Protein AF-A0A9Q3F2G6-F1 (afdb_monomer_lite)

pLDDT: mean 75.45, std 22.87, range [29.05, 96.31]

Organism: NCBI:txid1389203

Structure (mmCIF, N/CA/C/O backbone):
data_AF-A0A9Q3F2G6-F1
#
_entry.id   AF-A0A9Q3F2G6-F1
#
loop_
_atom_site.group_PDB
_atom_site.id
_atom_site.type_symbol
_atom_site.label_atom_id
_atom_site.label_alt_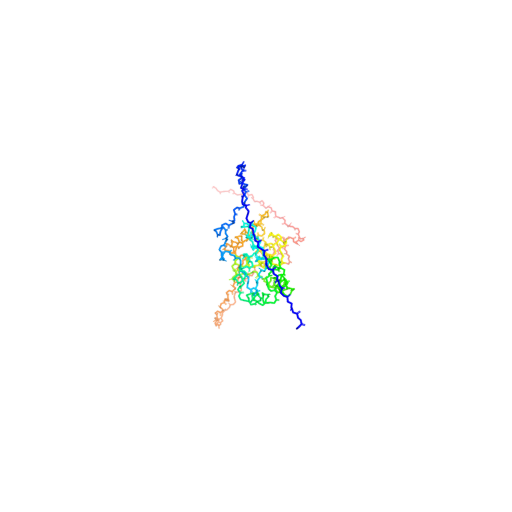id
_atom_site.label_comp_id
_atom_site.label_asym_id
_atom_site.label_entity_id
_atom_site.label_seq_id
_atom_site.pdbx_PDB_ins_code
_atom_site.Cartn_x
_atom_site.Cartn_y
_atom_site.Cartn_z
_atom_site.occupancy
_atom_site.B_iso_or_equiv
_atom_site.auth_seq_id
_atom_site.auth_comp_id
_atom_site.auth_asym_id
_atom_site.auth_atom_id
_atom_site.pdbx_PDB_model_num
ATOM 1 N N . ASN A 1 1 ? 34.198 4.045 -65.042 1.00 38.62 1 ASN A N 1
ATOM 2 C CA . ASN A 1 1 ? 35.508 4.234 -65.705 1.00 38.62 1 ASN A CA 1
ATOM 3 C C . ASN A 1 1 ? 36.300 5.208 -64.850 1.00 38.62 1 ASN A C 1
ATOM 5 O O . ASN A 1 1 ? 35.978 6.379 -64.891 1.00 38.62 1 ASN A O 1
ATOM 9 N N . TYR A 1 2 ? 37.213 4.833 -63.963 1.00 37.62 2 TYR A N 1
ATOM 10 C CA . TYR A 1 2 ? 38.168 3.727 -63.958 1.00 37.62 2 TYR A CA 1
ATOM 11 C C . TYR A 1 2 ? 38.564 3.460 -62.490 1.00 37.62 2 TYR A C 1
ATOM 13 O O . TYR A 1 2 ? 38.975 4.389 -61.801 1.00 37.62 2 TYR A O 1
ATOM 21 N N . GLU A 1 3 ? 38.455 2.215 -62.029 1.00 42.22 3 GLU A N 1
ATOM 22 C CA . GLU A 1 3 ? 39.445 1.644 -61.100 1.00 42.22 3 GLU A CA 1
ATOM 23 C C . GLU A 1 3 ? 40.641 1.171 -61.943 1.00 42.22 3 GLU A C 1
ATOM 25 O O . GLU A 1 3 ? 40.454 0.873 -63.130 1.00 42.22 3 GLU A O 1
ATOM 30 N N . PRO A 1 4 ? 41.857 1.074 -61.373 1.00 53.44 4 PRO A N 1
ATOM 31 C CA . PRO A 1 4 ? 42.384 -0.286 -61.208 1.00 53.44 4 PRO A CA 1
ATOM 32 C C . PRO A 1 4 ? 43.320 -0.524 -60.001 1.00 53.44 4 PRO A C 1
ATOM 34 O O . PRO A 1 4 ? 44.251 0.227 -59.736 1.00 53.44 4 PRO A O 1
ATOM 37 N N . HIS A 1 5 ? 43.072 -1.665 -59.352 1.00 37.00 5 HIS A N 1
ATOM 38 C CA . HIS A 1 5 ? 43.975 -2.780 -59.019 1.00 37.00 5 HIS A CA 1
ATOM 39 C C . HIS A 1 5 ? 45.376 -2.603 -58.373 1.00 37.00 5 HIS A C 1
ATOM 41 O O . HIS A 1 5 ? 46.318 -2.030 -58.909 1.00 37.00 5 HIS A O 1
ATOM 47 N N . ILE A 1 6 ? 45.472 -3.335 -57.254 1.00 42.06 6 ILE A N 1
ATOM 48 C CA . ILE A 1 6 ? 46.573 -3.808 -56.389 1.00 42.06 6 ILE A CA 1
ATOM 49 C C . ILE A 1 6 ? 47.719 -4.532 -57.139 1.00 42.06 6 ILE A C 1
ATOM 51 O O . ILE A 1 6 ? 47.463 -5.188 -58.149 1.00 42.06 6 ILE A O 1
ATOM 55 N N . PRO A 1 7 ? 48.934 -4.601 -56.545 1.00 43.81 7 PRO A N 1
ATOM 56 C CA . PRO A 1 7 ? 49.568 -5.920 -56.350 1.00 43.81 7 PRO A CA 1
ATOM 57 C C . PRO A 1 7 ? 49.992 -6.228 -54.895 1.00 43.81 7 PRO A C 1
ATOM 59 O O . PRO A 1 7 ? 50.555 -5.398 -54.186 1.00 43.81 7 PRO A O 1
ATOM 62 N N . ARG A 1 8 ? 49.721 -7.476 -54.482 1.00 42.28 8 ARG A N 1
ATOM 63 C CA . ARG A 1 8 ? 50.200 -8.165 -53.266 1.00 42.28 8 ARG A CA 1
ATOM 64 C C . ARG A 1 8 ? 51.644 -8.633 -53.455 1.00 42.28 8 ARG A C 1
ATOM 66 O O . ARG A 1 8 ? 51.937 -9.065 -54.556 1.00 42.28 8 ARG A O 1
ATOM 73 N N . HIS A 1 9 ? 52.439 -8.700 -52.381 1.00 36.62 9 HIS A N 1
ATOM 74 C CA . HIS A 1 9 ? 53.545 -9.659 -52.134 1.00 36.62 9 HIS A CA 1
ATOM 75 C C . HIS A 1 9 ? 54.019 -9.438 -50.673 1.00 36.62 9 HIS A C 1
ATOM 77 O O . HIS A 1 9 ? 54.403 -8.328 -50.336 1.00 36.62 9 HIS A O 1
ATOM 83 N N . SER A 1 10 ? 53.716 -10.300 -49.689 1.00 33.38 10 SER A N 1
ATOM 84 C CA . SER A 1 10 ? 54.295 -11.610 -49.286 1.00 33.38 10 SER A CA 1
ATOM 85 C C . SER A 1 10 ? 55.082 -11.516 -47.954 1.00 33.38 10 SER A C 1
ATOM 87 O O . SER A 1 10 ? 55.928 -10.646 -47.792 1.00 33.38 10 SER A O 1
ATOM 89 N N . ALA A 1 11 ? 54.736 -12.404 -47.007 1.00 37.94 11 ALA A N 1
ATOM 90 C CA . ALA A 1 11 ? 55.308 -12.612 -45.657 1.00 37.94 11 ALA A CA 1
ATOM 91 C C . ALA A 1 11 ? 56.722 -13.279 -45.709 1.00 37.94 11 ALA A C 1
ATOM 93 O O . ALA A 1 11 ? 57.109 -13.615 -46.832 1.00 37.94 11 ALA A O 1
ATOM 94 N N . PRO A 1 12 ? 57.499 -13.518 -44.605 1.00 42.53 12 PRO A N 1
ATOM 95 C CA . PRO A 1 12 ? 57.112 -14.386 -43.462 1.00 42.53 12 PRO A CA 1
ATOM 96 C C . PRO A 1 12 ? 57.708 -14.097 -42.042 1.00 42.53 12 PRO A C 1
ATOM 98 O O . PRO A 1 12 ? 58.655 -13.341 -41.866 1.00 42.53 12 PRO A O 1
ATOM 101 N N . LEU A 1 13 ? 57.081 -14.759 -41.052 1.00 36.59 13 LEU A N 1
ATOM 102 C CA . LEU A 1 13 ? 57.524 -15.351 -39.761 1.00 36.59 13 LEU A CA 1
ATOM 103 C C . LEU A 1 13 ? 58.945 -15.088 -39.198 1.00 36.59 13 LEU A C 1
ATOM 105 O O . LEU A 1 13 ? 59.928 -15.387 -39.868 1.00 36.59 13 LEU A O 1
ATOM 109 N N . ASN A 1 14 ? 59.039 -14.787 -37.887 1.00 33.75 14 ASN A N 1
ATOM 110 C CA . ASN A 1 14 ? 59.603 -15.755 -36.925 1.00 33.75 14 ASN A CA 1
ATOM 111 C C . ASN A 1 14 ? 59.261 -15.460 -35.449 1.00 33.75 14 ASN A C 1
ATOM 113 O O . ASN A 1 14 ? 59.304 -14.320 -34.991 1.00 33.75 14 ASN A O 1
ATOM 117 N N . GLU A 1 15 ? 58.927 -16.536 -34.737 1.00 36.62 15 GLU A N 1
ATOM 118 C CA . GLU A 1 15 ? 58.756 -16.648 -33.287 1.00 36.62 15 GLU A CA 1
ATOM 119 C C . GLU A 1 15 ? 60.115 -16.632 -32.567 1.00 36.62 15 GLU A C 1
ATOM 121 O O . GLU A 1 15 ? 61.075 -17.183 -33.092 1.00 36.62 15 GLU A O 1
ATOM 126 N N . GLU A 1 16 ? 60.171 -16.106 -31.336 1.00 32.16 16 GLU A N 1
ATOM 127 C CA . GLU A 1 16 ? 60.775 -16.808 -30.189 1.00 32.16 16 GLU A CA 1
ATOM 128 C C . GLU A 1 16 ? 60.419 -16.118 -28.853 1.00 32.16 16 GLU A C 1
ATOM 130 O O . GLU A 1 16 ? 60.475 -14.897 -28.707 1.00 32.16 16 GLU A O 1
ATOM 135 N N . LYS A 1 17 ? 59.996 -16.932 -27.875 1.00 38.34 17 LYS A N 1
ATOM 136 C CA . LYS A 1 17 ? 59.681 -16.560 -26.481 1.00 38.34 17 LYS A CA 1
ATOM 137 C C . LYS A 1 17 ? 60.960 -16.285 -25.672 1.00 38.34 17 LYS A C 1
ATOM 139 O O . LYS A 1 17 ? 62.012 -16.832 -25.988 1.00 38.34 17 LYS A O 1
ATOM 144 N N . PRO A 1 18 ? 60.820 -15.666 -24.485 1.00 34.12 18 PRO A N 1
ATOM 145 C CA . PRO A 1 18 ? 61.084 -16.482 -23.298 1.00 34.12 18 PRO A CA 1
ATOM 146 C C . PRO A 1 18 ? 60.033 -16.362 -22.181 1.00 34.12 18 PRO A C 1
ATOM 148 O O . PRO A 1 18 ? 59.466 -15.313 -21.894 1.00 34.12 18 PRO A O 1
ATOM 151 N N . SER A 1 19 ? 59.816 -17.516 -21.550 1.00 32.38 19 SER A N 1
ATOM 152 C CA . SER A 1 19 ? 59.151 -17.759 -20.263 1.00 32.38 19 SER A CA 1
ATOM 153 C C . SER A 1 19 ? 60.102 -17.313 -19.127 1.00 32.38 19 SER A C 1
ATOM 155 O O . SER A 1 19 ? 61.311 -17.440 -19.290 1.00 32.38 19 SER A O 1
ATOM 157 N N . ILE A 1 20 ? 59.679 -16.772 -17.976 1.00 39.03 20 ILE A N 1
ATOM 158 C CA . ILE A 1 20 ? 59.252 -17.533 -16.784 1.00 39.03 20 ILE A CA 1
ATOM 159 C C . ILE A 1 20 ? 58.913 -16.544 -15.631 1.00 39.03 20 ILE A C 1
ATOM 161 O O . ILE A 1 20 ? 59.737 -15.712 -15.270 1.00 39.03 20 ILE A O 1
ATOM 165 N N . LYS A 1 21 ? 57.734 -16.760 -15.021 1.00 36.72 21 LYS A N 1
ATOM 166 C CA . LYS A 1 21 ? 57.294 -16.595 -13.606 1.00 36.72 21 LYS A CA 1
ATOM 167 C C . LYS A 1 21 ? 57.403 -15.238 -12.874 1.00 36.72 21 LYS A C 1
ATOM 169 O O . LYS A 1 21 ? 58.467 -14.824 -12.435 1.00 36.72 21 LYS A O 1
ATOM 174 N N . GLY A 1 22 ? 56.227 -14.719 -12.511 1.00 30.98 22 GLY A N 1
ATOM 175 C CA . GLY A 1 22 ? 55.981 -13.859 -11.349 1.00 30.98 22 GLY A CA 1
ATOM 176 C C . GLY A 1 22 ? 54.514 -13.984 -10.916 1.00 30.98 22 GLY A C 1
ATOM 177 O O . GLY A 1 22 ? 53.626 -13.924 -11.758 1.00 30.98 22 GLY A O 1
ATOM 178 N N . SER A 1 23 ? 54.283 -14.262 -9.633 1.00 31.69 23 SER A N 1
ATOM 179 C CA . SER A 1 23 ? 53.022 -14.664 -8.996 1.00 31.69 23 SER A CA 1
ATOM 180 C C . SER A 1 23 ? 51.780 -13.837 -9.347 1.00 31.69 23 SER A C 1
ATOM 182 O O . SER A 1 23 ? 51.739 -12.635 -9.107 1.00 31.69 23 SER A O 1
ATOM 184 N N . LEU A 1 24 ? 50.714 -14.523 -9.769 1.00 35.56 24 LEU A N 1
ATOM 185 C CA . LEU A 1 24 ? 49.342 -14.028 -9.675 1.00 35.56 24 LEU A CA 1
ATOM 186 C C . LEU A 1 24 ? 48.774 -14.447 -8.316 1.00 35.56 24 LEU A C 1
ATOM 188 O O . LEU A 1 24 ? 48.372 -15.591 -8.118 1.00 35.56 24 LEU A O 1
ATOM 192 N N . THR A 1 25 ? 48.746 -13.515 -7.373 1.00 43.72 25 THR A N 1
ATOM 193 C CA . THR A 1 25 ? 47.717 -13.511 -6.332 1.00 43.72 25 THR A CA 1
ATOM 194 C C . THR A 1 25 ? 46.383 -13.171 -7.005 1.00 43.72 25 THR A C 1
ATOM 196 O O . THR A 1 25 ? 46.310 -12.114 -7.636 1.00 43.72 25 THR A O 1
ATOM 199 N N . PRO A 1 26 ? 45.322 -13.988 -6.902 1.00 38.62 26 PRO A N 1
ATOM 200 C CA . PRO A 1 26 ? 43.994 -13.537 -7.283 1.00 38.62 26 PRO A CA 1
ATOM 201 C C . PRO A 1 26 ? 43.533 -12.539 -6.221 1.00 38.62 26 PRO A C 1
ATOM 203 O O . PRO A 1 26 ? 43.360 -12.902 -5.056 1.00 38.62 26 PRO A O 1
ATOM 206 N N . SER A 1 27 ? 43.371 -11.272 -6.602 1.00 38.91 27 SER A N 1
ATOM 207 C CA . SER A 1 27 ? 42.593 -10.334 -5.802 1.00 38.91 27 SER A CA 1
ATOM 208 C C . SER A 1 27 ? 41.177 -10.892 -5.682 1.00 38.91 27 SER A C 1
ATOM 210 O O . SER A 1 27 ? 40.534 -11.154 -6.699 1.00 38.91 27 SER A O 1
ATOM 212 N N . LEU A 1 28 ? 40.711 -11.081 -4.448 1.00 50.88 28 LEU A N 1
ATOM 213 C CA . LEU A 1 28 ? 39.296 -11.242 -4.124 1.00 50.88 28 LEU A CA 1
ATOM 214 C C . LEU A 1 28 ? 38.521 -10.120 -4.834 1.00 50.88 28 LEU A C 1
ATOM 216 O O . LEU A 1 28 ? 38.645 -8.956 -4.463 1.00 50.88 28 LEU A O 1
ATOM 220 N N . GLY A 1 29 ? 37.782 -10.464 -5.880 1.00 43.81 29 GLY A N 1
ATOM 221 C CA . GLY A 1 29 ? 37.031 -9.517 -6.689 1.00 43.81 29 GLY A CA 1
ATOM 222 C C . GLY A 1 29 ? 35.788 -10.207 -7.214 1.00 43.81 29 GLY A C 1
ATOM 223 O O . GLY A 1 29 ? 35.869 -10.955 -8.179 1.00 43.81 29 GLY A O 1
ATOM 224 N N . GLU A 1 30 ? 34.689 -9.967 -6.502 1.00 47.75 30 GLU A N 1
ATOM 225 C CA . GLU A 1 30 ? 33.302 -10.076 -6.962 1.00 47.75 30 GLU A CA 1
ATOM 226 C C . GLU A 1 30 ? 32.870 -11.460 -7.473 1.00 47.75 30 GLU A C 1
ATOM 228 O O . GLU A 1 30 ? 32.970 -11.803 -8.650 1.00 47.75 30 GLU A O 1
ATOM 233 N N . ASN A 1 31 ? 32.287 -12.248 -6.562 1.00 45.78 31 ASN A N 1
ATOM 234 C CA . ASN A 1 31 ? 31.365 -13.302 -6.972 1.00 45.78 31 ASN A CA 1
ATOM 235 C C . ASN A 1 31 ? 30.242 -12.652 -7.802 1.00 45.78 31 ASN A C 1
ATOM 237 O O . ASN A 1 31 ? 29.566 -11.765 -7.273 1.00 45.78 31 ASN A O 1
ATOM 241 N N . PRO A 1 32 ? 29.989 -13.081 -9.052 1.00 54.53 32 PRO A N 1
ATOM 242 C CA . PRO A 1 32 ? 28.745 -12.727 -9.712 1.00 54.53 32 PRO A CA 1
ATOM 243 C C . PRO A 1 32 ? 27.617 -13.283 -8.844 1.00 54.53 32 PRO A C 1
ATOM 245 O O . PRO A 1 32 ? 27.640 -14.470 -8.509 1.00 54.53 32 PRO A O 1
ATOM 248 N N . ILE A 1 33 ? 26.687 -12.411 -8.443 1.00 58.06 33 ILE A N 1
ATOM 249 C CA . ILE A 1 33 ? 25.498 -12.760 -7.658 1.00 58.06 33 ILE A CA 1
ATOM 250 C C . ILE A 1 33 ? 24.934 -14.054 -8.240 1.00 58.06 33 ILE A C 1
ATOM 252 O O . ILE A 1 33 ? 24.534 -14.109 -9.408 1.00 58.06 33 ILE A O 1
ATOM 256 N N . GLY A 1 34 ? 24.996 -15.132 -7.460 1.00 54.84 34 GLY A N 1
ATOM 257 C CA . GLY A 1 34 ? 24.473 -16.405 -7.909 1.00 54.84 34 GLY A CA 1
ATOM 258 C C . GLY A 1 34 ? 22.981 -16.220 -8.135 1.00 54.84 34 GLY A C 1
ATOM 259 O O . GLY A 1 34 ? 22.295 -15.663 -7.287 1.00 54.84 34 GLY A O 1
ATOM 260 N N . ALA A 1 35 ? 22.436 -16.730 -9.239 1.00 56.38 35 ALA A N 1
ATOM 261 C CA . ALA A 1 35 ? 20.993 -16.694 -9.515 1.00 56.38 35 ALA A CA 1
ATOM 262 C C . ALA A 1 35 ? 20.111 -17.297 -8.388 1.00 56.38 35 ALA A C 1
ATOM 264 O O . ALA A 1 35 ? 18.889 -17.233 -8.464 1.00 56.38 35 ALA A O 1
ATOM 265 N N . LYS A 1 36 ? 20.727 -17.907 -7.365 1.00 58.97 36 LYS A N 1
ATOM 266 C CA . LYS A 1 36 ? 20.095 -18.428 -6.150 1.00 58.97 36 LYS A CA 1
ATOM 267 C C . LYS A 1 36 ? 19.777 -17.359 -5.100 1.00 58.97 36 LYS A C 1
ATOM 269 O O . LYS A 1 36 ? 18.949 -17.642 -4.243 1.00 58.97 36 LYS A O 1
ATOM 274 N N . ASP A 1 37 ? 20.392 -16.182 -5.182 1.00 75.38 37 ASP A N 1
ATOM 275 C CA . ASP A 1 37 ? 20.227 -15.114 -4.191 1.00 75.38 37 ASP A CA 1
ATOM 276 C C . ASP A 1 37 ? 19.194 -14.066 -4.631 1.00 75.38 37 ASP A C 1
ATOM 278 O O . ASP A 1 37 ? 18.759 -13.260 -3.821 1.00 75.38 37 ASP A O 1
ATOM 282 N N . ILE A 1 38 ? 18.755 -14.079 -5.895 1.00 81.38 38 ILE A N 1
ATOM 283 C CA . ILE A 1 38 ? 17.739 -13.141 -6.389 1.00 81.38 38 ILE A CA 1
ATOM 284 C C . ILE A 1 38 ? 16.337 -13.658 -6.014 1.00 81.38 38 ILE A C 1
ATOM 286 O O . ILE A 1 38 ? 16.011 -14.801 -6.357 1.00 81.38 38 ILE A O 1
ATOM 290 N N . PRO A 1 39 ? 15.480 -12.828 -5.387 1.00 84.88 39 PRO A N 1
ATOM 291 C CA . PRO A 1 39 ? 14.100 -13.178 -5.061 1.00 84.88 39 PRO A CA 1
ATOM 292 C C . PRO A 1 39 ? 13.318 -13.673 -6.273 1.00 84.88 39 PRO A C 1
ATOM 294 O O . PRO A 1 39 ? 13.416 -13.114 -7.376 1.00 84.88 39 PRO A O 1
ATOM 297 N N . LYS A 1 40 ? 12.490 -14.697 -6.063 1.00 87.81 40 LYS A N 1
ATOM 298 C CA . LYS A 1 40 ? 11.615 -15.217 -7.121 1.00 87.81 40 LYS A CA 1
ATOM 299 C C . LYS A 1 40 ? 10.559 -14.187 -7.472 1.00 87.81 40 LYS A C 1
ATOM 301 O O . LYS A 1 40 ? 10.122 -13.440 -6.610 1.00 87.81 40 LYS A O 1
ATOM 306 N N . LEU A 1 41 ? 10.092 -14.188 -8.718 1.00 85.44 41 LEU A N 1
ATOM 307 C CA . LEU A 1 41 ? 9.148 -13.193 -9.231 1.00 85.44 41 LEU A CA 1
ATOM 308 C C . LEU A 1 41 ? 7.870 -13.045 -8.380 1.00 85.44 41 LEU A C 1
ATOM 310 O O . LEU A 1 41 ? 7.320 -11.951 -8.306 1.00 85.44 41 LEU A O 1
ATOM 314 N N . GLU A 1 42 ? 7.406 -14.110 -7.723 1.00 87.06 42 GLU A N 1
ATOM 315 C CA . GLU A 1 42 ? 6.234 -14.085 -6.837 1.00 87.06 42 GLU A CA 1
ATOM 316 C C . GLU A 1 42 ? 6.446 -13.261 -5.557 1.00 87.06 42 GLU A C 1
ATOM 318 O O . GLU A 1 42 ? 5.476 -12.813 -4.949 1.00 87.06 42 GLU A O 1
ATOM 323 N N . GLU A 1 43 ? 7.699 -13.057 -5.152 1.00 86.44 43 GLU A N 1
ATOM 324 C CA . GLU A 1 43 ? 8.096 -12.280 -3.971 1.00 86.44 43 GLU A CA 1
ATOM 325 C C . GLU A 1 43 ? 8.207 -10.779 -4.287 1.00 86.44 43 GLU A C 1
ATOM 327 O O . GLU A 1 43 ? 8.299 -9.949 -3.382 1.00 86.44 43 GLU A O 1
ATOM 332 N N . TRP A 1 44 ? 8.164 -10.409 -5.571 1.00 91.94 44 TRP A N 1
ATOM 333 C CA . TRP A 1 44 ? 8.228 -9.018 -5.998 1.00 91.94 44 TRP A CA 1
ATOM 334 C C . TRP A 1 44 ? 6.870 -8.323 -5.847 1.00 91.94 44 TRP A C 1
ATOM 336 O O . TRP A 1 44 ? 5.810 -8.928 -6.048 1.00 91.94 44 TRP A O 1
ATOM 346 N N . PRO A 1 45 ? 6.868 -7.010 -5.562 1.00 92.75 45 PRO A N 1
ATOM 347 C CA . PRO A 1 45 ? 5.634 -6.243 -5.512 1.00 92.75 45 PRO A CA 1
ATOM 348 C C . PRO A 1 45 ? 4.991 -6.179 -6.905 1.00 92.75 45 PRO A C 1
ATOM 350 O O . PRO A 1 45 ? 5.677 -6.107 -7.922 1.00 92.75 45 PRO A O 1
ATOM 353 N N . THR A 1 46 ? 3.659 -6.136 -6.964 1.00 93.06 46 THR A N 1
ATOM 354 C CA . THR A 1 46 ? 2.923 -5.943 -8.225 1.00 93.06 46 THR A CA 1
ATOM 355 C C . THR A 1 46 ? 2.178 -4.615 -8.239 1.00 93.06 46 THR A C 1
ATOM 357 O O . THR A 1 46 ? 1.744 -4.104 -7.205 1.00 93.06 46 THR A O 1
ATOM 360 N N . PHE A 1 47 ? 2.010 -4.041 -9.431 1.00 92.69 47 PHE A N 1
ATOM 361 C CA . PHE A 1 47 ? 1.374 -2.742 -9.616 1.00 92.69 47 PHE A CA 1
ATOM 362 C C . PHE A 1 47 ? 0.439 -2.735 -10.829 1.00 92.69 47 PHE A C 1
ATOM 364 O O . PHE A 1 47 ? 0.876 -2.757 -11.974 1.00 92.69 47 PHE A O 1
ATOM 371 N N . SER A 1 48 ? -0.874 -2.693 -10.588 1.00 90.50 48 SER A N 1
ATOM 372 C CA . SER A 1 48 ? -1.890 -2.768 -11.652 1.00 90.50 48 SER A CA 1
ATOM 373 C C . SER A 1 48 ? -2.217 -1.430 -12.319 1.00 90.50 48 SER A C 1
ATOM 375 O O . SER A 1 48 ? -2.748 -1.412 -13.432 1.00 90.50 48 SER A O 1
ATOM 377 N N . GLY A 1 49 ? -1.958 -0.312 -11.631 1.00 86.75 49 GLY A N 1
ATOM 378 C CA . GLY A 1 49 ? -2.390 1.023 -12.054 1.00 86.75 49 GLY A CA 1
ATOM 379 C C . GLY A 1 49 ? -3.914 1.228 -12.071 1.00 86.75 49 GLY A C 1
ATOM 380 O O . GLY A 1 49 ? -4.384 2.179 -12.693 1.00 86.75 49 GLY A O 1
ATOM 381 N N . GLU A 1 50 ? -4.690 0.353 -11.418 1.00 85.94 50 GLU A N 1
ATOM 382 C CA . GLU A 1 50 ? -6.160 0.398 -11.349 1.00 85.94 50 GLU A CA 1
ATOM 383 C C . GLU A 1 50 ? -6.655 0.495 -9.898 1.00 85.94 50 GLU A C 1
ATOM 385 O O . GLU A 1 50 ? -6.058 -0.081 -8.990 1.00 85.94 50 GLU A O 1
ATOM 390 N N . GLY A 1 51 ? -7.777 1.192 -9.681 1.00 83.62 51 GLY A N 1
ATOM 391 C CA . GLY A 1 51 ? -8.401 1.325 -8.360 1.00 83.62 51 GLY A CA 1
ATOM 392 C C . GLY A 1 51 ? -7.583 2.164 -7.371 1.00 83.62 51 GLY A C 1
ATOM 393 O O . GLY A 1 51 ? -6.991 3.179 -7.741 1.00 83.62 51 GLY A O 1
ATOM 394 N N . GLU A 1 52 ? -7.567 1.745 -6.104 1.00 82.81 52 GLU A N 1
ATOM 395 C CA . GLU A 1 52 ? -6.766 2.357 -5.032 1.00 82.81 52 GLU A CA 1
ATOM 396 C C . GLU A 1 52 ? -5.326 1.817 -5.039 1.00 82.81 52 GLU A C 1
ATOM 398 O O . GLU A 1 52 ? -4.867 1.169 -4.099 1.00 82.81 52 GLU A O 1
ATOM 403 N N . TYR A 1 53 ? -4.618 2.025 -6.149 1.00 87.81 53 TYR A N 1
ATOM 404 C CA . TYR A 1 53 ? -3.232 1.583 -6.290 1.00 87.81 53 TYR A CA 1
ATOM 405 C C . TYR A 1 53 ? -2.270 2.418 -5.429 1.00 87.81 53 TYR A C 1
ATOM 407 O O . TYR A 1 53 ? -2.513 3.596 -5.165 1.00 87.81 53 TYR A O 1
ATOM 415 N N . ASN A 1 54 ? -1.125 1.828 -5.069 1.00 89.19 54 ASN A N 1
ATOM 416 C CA . ASN A 1 54 ? -0.047 2.493 -4.336 1.00 89.19 54 ASN A CA 1
ATOM 417 C C . ASN A 1 54 ? 1.280 2.361 -5.101 1.00 89.19 54 ASN A C 1
ATOM 419 O O . ASN A 1 54 ? 2.012 1.386 -4.947 1.00 89.19 54 ASN A O 1
ATOM 423 N N . HIS A 1 55 ? 1.568 3.337 -5.964 1.00 91.31 55 HIS A N 1
ATOM 424 C CA . HIS A 1 55 ? 2.802 3.350 -6.756 1.00 91.31 55 HIS A CA 1
ATOM 425 C C . HIS A 1 55 ? 4.044 3.614 -5.887 1.00 91.31 55 HIS A C 1
ATOM 427 O O . HIS A 1 55 ? 5.123 3.133 -6.215 1.00 91.31 55 HIS A O 1
ATOM 433 N N . ILE A 1 56 ? 3.887 4.326 -4.763 1.00 91.69 56 ILE A N 1
ATOM 434 C CA . ILE A 1 56 ? 4.975 4.613 -3.819 1.00 91.69 56 ILE A CA 1
ATOM 435 C C . ILE A 1 56 ? 5.453 3.328 -3.147 1.00 91.69 56 ILE A C 1
ATOM 437 O O . ILE A 1 56 ? 6.650 3.069 -3.114 1.00 91.69 56 ILE A O 1
ATOM 441 N N . GLU A 1 57 ? 4.527 2.502 -2.658 1.00 91.94 57 GLU A N 1
ATOM 442 C CA . GLU A 1 57 ? 4.849 1.203 -2.055 1.00 91.94 57 GLU A CA 1
ATOM 443 C C . GLU A 1 57 ? 5.525 0.270 -3.063 1.00 91.94 57 GLU A C 1
ATOM 445 O O . GLU A 1 57 ? 6.566 -0.292 -2.746 1.00 91.94 57 GLU A O 1
ATOM 450 N N . PHE A 1 58 ? 5.014 0.184 -4.298 1.00 94.94 58 PHE A N 1
ATOM 451 C CA . PHE A 1 58 ? 5.661 -0.591 -5.361 1.00 94.94 58 PHE A CA 1
ATOM 452 C C . PHE A 1 58 ? 7.115 -0.152 -5.598 1.00 94.94 58 PHE A C 1
ATOM 454 O O . PHE A 1 58 ? 8.022 -0.984 -5.584 1.00 94.94 58 PHE A O 1
ATOM 461 N N . ILE A 1 59 ? 7.346 1.155 -5.772 1.00 94.69 59 ILE A N 1
ATOM 462 C CA . ILE A 1 59 ? 8.684 1.714 -5.997 1.00 94.69 59 ILE A CA 1
ATOM 463 C C . ILE A 1 59 ? 9.587 1.454 -4.784 1.00 94.69 59 ILE A C 1
ATOM 465 O O . ILE A 1 59 ? 10.710 0.993 -4.956 1.00 94.69 59 ILE A O 1
ATOM 469 N N . ARG A 1 60 ? 9.103 1.717 -3.564 1.00 93.88 60 ARG A N 1
ATOM 470 C CA . ARG A 1 60 ? 9.876 1.548 -2.326 1.00 93.88 60 ARG A CA 1
ATOM 471 C C . ARG A 1 60 ? 10.280 0.095 -2.111 1.00 93.88 60 ARG A C 1
ATOM 473 O O . ARG A 1 60 ? 11.447 -0.167 -1.866 1.00 93.88 60 ARG A O 1
ATOM 480 N N . THR A 1 61 ? 9.343 -0.841 -2.231 1.00 93.88 61 THR A N 1
ATOM 481 C CA . THR A 1 61 ? 9.642 -2.268 -2.069 1.00 93.88 61 THR A CA 1
ATOM 482 C C . THR A 1 61 ? 10.610 -2.750 -3.146 1.00 93.88 61 THR A C 1
ATOM 484 O O . THR A 1 61 ? 11.521 -3.506 -2.837 1.00 93.88 61 THR A O 1
ATOM 487 N N . THR A 1 62 ? 10.479 -2.265 -4.385 1.00 94.56 62 THR A N 1
ATOM 488 C CA . THR A 1 62 ? 11.444 -2.580 -5.452 1.00 94.56 62 THR A CA 1
ATOM 489 C C . THR A 1 62 ? 12.850 -2.079 -5.109 1.00 94.56 62 THR A C 1
ATOM 491 O O . THR A 1 62 ? 13.811 -2.809 -5.317 1.00 94.56 62 THR A O 1
ATOM 494 N N . TYR A 1 63 ? 12.980 -0.876 -4.536 1.00 94.06 63 TYR A N 1
ATOM 495 C CA . TYR A 1 63 ? 14.273 -0.368 -4.066 1.00 94.06 63 TYR A CA 1
ATOM 496 C C . TYR A 1 63 ? 14.863 -1.182 -2.924 1.00 94.06 63 TYR A C 1
ATOM 498 O O . TYR A 1 63 ? 16.044 -1.490 -2.972 1.00 94.06 63 TYR A O 1
ATOM 506 N N . MET A 1 64 ? 14.055 -1.566 -1.934 1.00 93.56 64 MET A N 1
ATOM 507 C CA . MET A 1 64 ? 14.538 -2.404 -0.833 1.00 93.56 64 MET A CA 1
ATOM 508 C C . MET A 1 64 ? 15.079 -3.737 -1.362 1.00 93.56 64 MET A C 1
ATOM 510 O O . MET A 1 64 ? 16.188 -4.119 -1.023 1.00 93.56 64 MET A O 1
ATOM 514 N N . LEU A 1 65 ? 14.362 -4.389 -2.286 1.00 92.50 65 LEU A N 1
ATOM 515 C CA . LEU A 1 65 ? 14.854 -5.611 -2.934 1.00 92.50 65 LEU A CA 1
ATOM 516 C C . LEU A 1 65 ? 16.135 -5.365 -3.744 1.00 92.50 65 LEU A C 1
ATOM 518 O O . LEU A 1 65 ? 17.038 -6.196 -3.744 1.00 92.50 65 LEU A O 1
ATOM 522 N N . GLN A 1 66 ? 16.225 -4.232 -4.439 1.00 92.00 66 GLN A N 1
ATOM 523 C CA . GLN A 1 66 ? 17.431 -3.856 -5.167 1.00 92.00 66 GLN A CA 1
ATOM 524 C C . GLN A 1 66 ? 18.637 -3.694 -4.233 1.00 92.00 66 GLN A C 1
ATOM 526 O O . GLN A 1 66 ? 19.718 -4.172 -4.569 1.00 92.00 66 GLN A O 1
ATOM 531 N N . GLU A 1 67 ? 18.458 -3.035 -3.088 1.00 92.50 67 GLU A N 1
ATOM 532 C CA . GLU A 1 67 ? 19.510 -2.794 -2.097 1.00 92.50 67 GLU A CA 1
ATOM 533 C C . GLU A 1 67 ? 19.915 -4.083 -1.374 1.00 92.50 67 GLU A C 1
ATOM 535 O O . GLU A 1 67 ? 21.101 -4.405 -1.341 1.00 92.50 67 GLU A O 1
ATOM 540 N N . ASP A 1 68 ? 18.943 -4.848 -0.871 1.00 92.38 68 ASP A N 1
ATOM 541 C CA . ASP A 1 68 ? 19.172 -6.051 -0.062 1.00 92.38 68 ASP A CA 1
ATOM 542 C C . ASP A 1 68 ? 19.854 -7.176 -0.855 1.00 92.38 68 ASP A C 1
ATOM 544 O O . ASP A 1 68 ? 20.660 -7.930 -0.310 1.00 92.38 68 ASP A O 1
ATOM 548 N N . PHE A 1 69 ? 19.545 -7.288 -2.151 1.00 91.00 69 PHE A N 1
ATOM 549 C CA . PHE A 1 69 ? 20.044 -8.357 -3.023 1.00 91.00 69 PHE A CA 1
ATOM 550 C C . PHE A 1 69 ? 20.995 -7.857 -4.120 1.00 91.00 69 PHE A C 1
ATOM 552 O O . PHE A 1 69 ? 21.349 -8.622 -5.018 1.00 91.00 69 PHE A O 1
ATOM 559 N N . HIS A 1 70 ? 21.397 -6.581 -4.073 1.00 89.19 70 HIS A N 1
ATOM 560 C CA . HIS A 1 70 ? 22.268 -5.933 -5.062 1.00 89.19 70 HIS A CA 1
ATOM 561 C C . HIS A 1 70 ? 21.823 -6.159 -6.518 1.00 89.19 70 HIS A C 1
ATOM 563 O O . HIS A 1 70 ? 22.628 -6.438 -7.408 1.00 89.19 70 HIS A O 1
ATOM 569 N N . ILE A 1 71 ? 20.515 -6.069 -6.769 1.00 90.06 71 ILE A N 1
ATOM 570 C CA . ILE A 1 71 ? 19.922 -6.462 -8.050 1.00 90.06 71 ILE A CA 1
ATOM 571 C C . ILE A 1 71 ? 20.276 -5.435 -9.141 1.00 90.06 71 ILE A C 1
ATOM 573 O O . ILE A 1 71 ? 19.963 -4.250 -8.985 1.00 90.06 71 ILE A O 1
ATOM 577 N N . PRO A 1 72 ? 20.851 -5.862 -10.281 1.00 91.56 72 PRO A N 1
ATOM 578 C CA . PRO A 1 72 ? 21.083 -4.973 -11.414 1.00 91.56 72 PRO A CA 1
ATOM 579 C C . PRO A 1 72 ? 19.776 -4.442 -12.018 1.00 91.56 72 PRO A C 1
ATOM 581 O O . PRO A 1 72 ? 18.770 -5.158 -12.095 1.00 91.56 72 PRO A O 1
ATOM 584 N N . ASP A 1 73 ? 19.807 -3.208 -12.523 1.00 92.88 73 ASP A N 1
ATOM 585 C CA . ASP A 1 73 ? 18.660 -2.548 -13.157 1.00 92.88 73 ASP A CA 1
ATOM 586 C C . ASP A 1 73 ? 18.060 -3.381 -14.301 1.00 92.88 73 ASP A C 1
ATOM 588 O O . ASP A 1 73 ? 16.843 -3.396 -14.496 1.00 92.88 73 ASP A O 1
ATOM 592 N N . GLU A 1 74 ? 18.880 -4.131 -15.040 1.00 91.38 74 GLU A N 1
ATOM 593 C CA . GLU A 1 74 ? 18.439 -4.975 -16.150 1.00 91.38 74 GLU A CA 1
ATOM 594 C C . GLU A 1 74 ? 17.463 -6.066 -15.702 1.00 91.38 74 GLU A C 1
ATOM 596 O O . GLU A 1 74 ? 16.523 -6.386 -16.436 1.00 91.38 74 GLU A O 1
ATOM 601 N N . ILE A 1 75 ? 17.655 -6.617 -14.500 1.00 92.06 75 ILE A N 1
ATOM 602 C CA . ILE A 1 75 ? 16.777 -7.643 -13.927 1.00 92.06 75 ILE A CA 1
ATOM 603 C C . ILE A 1 75 ? 15.449 -7.015 -13.506 1.00 92.06 75 ILE A C 1
ATOM 605 O O . ILE A 1 75 ? 14.386 -7.536 -13.848 1.00 92.06 75 ILE A O 1
ATOM 609 N N . ILE A 1 76 ? 15.495 -5.856 -12.842 1.00 93.25 76 ILE A N 1
ATOM 610 C CA . ILE A 1 76 ? 14.295 -5.107 -12.441 1.00 93.25 76 ILE A CA 1
ATOM 611 C C . ILE A 1 76 ? 13.461 -4.770 -13.681 1.00 93.25 76 ILE A C 1
ATOM 613 O O . ILE A 1 76 ? 12.283 -5.127 -13.767 1.00 93.25 76 ILE A O 1
ATOM 617 N N . VAL A 1 77 ? 14.085 -4.141 -14.683 1.00 94.06 77 VAL A N 1
ATOM 618 C CA . VAL A 1 77 ? 13.435 -3.718 -15.932 1.00 94.06 77 VAL A CA 1
ATOM 619 C C . VAL A 1 77 ? 12.940 -4.914 -16.749 1.00 94.06 77 VAL A C 1
ATOM 621 O O . VAL A 1 77 ? 11.885 -4.8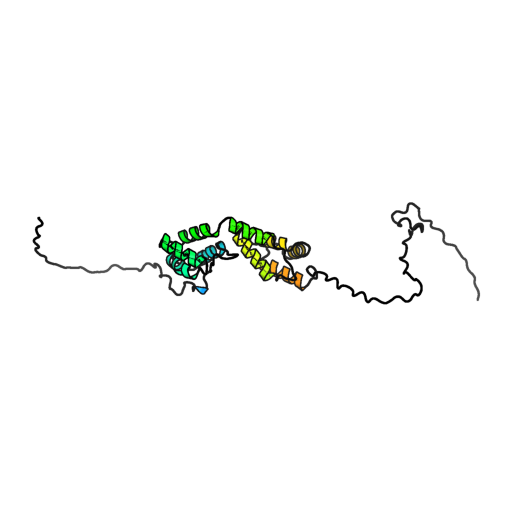27 -17.388 1.00 94.06 77 VAL A O 1
ATOM 624 N N . GLY A 1 78 ? 13.668 -6.034 -16.724 1.00 90.88 78 GLY A N 1
ATOM 625 C CA . GLY A 1 78 ? 13.251 -7.300 -17.326 1.00 90.88 78 GLY A CA 1
ATOM 626 C C . GLY A 1 78 ? 11.974 -7.859 -16.693 1.00 90.88 78 GLY A C 1
ATOM 627 O O . GLY A 1 78 ? 11.089 -8.334 -17.408 1.00 90.88 78 GLY A O 1
ATOM 628 N N . ASN A 1 79 ? 11.830 -7.717 -15.375 1.00 93.12 79 ASN A N 1
ATOM 629 C CA . ASN A 1 79 ? 10.681 -8.215 -14.623 1.00 93.12 79 ASN A CA 1
ATOM 630 C C . ASN A 1 79 ? 9.435 -7.316 -14.727 1.00 93.12 79 ASN A C 1
ATOM 632 O O . ASN A 1 79 ? 8.324 -7.821 -14.556 1.00 93.12 79 ASN A O 1
ATOM 636 N N . LEU A 1 80 ? 9.564 -6.025 -15.072 1.00 93.62 80 LEU A N 1
ATOM 637 C CA . LEU A 1 80 ? 8.438 -5.065 -15.121 1.00 93.62 80 LEU A CA 1
ATOM 638 C C . LEU A 1 80 ? 7.222 -5.556 -15.922 1.00 93.62 80 LEU A C 1
ATOM 640 O O . LEU A 1 80 ? 6.083 -5.333 -15.518 1.00 93.62 80 LEU A O 1
ATOM 644 N N . CYS A 1 81 ? 7.446 -6.274 -17.026 1.00 91.69 81 CYS A N 1
ATOM 645 C CA . CYS A 1 81 ? 6.394 -6.910 -17.831 1.00 91.69 81 CYS A CA 1
ATOM 646 C C . CYS A 1 81 ? 5.435 -7.781 -16.995 1.00 91.69 81 CYS A C 1
ATOM 648 O O . CYS A 1 81 ? 4.231 -7.841 -17.272 1.00 91.69 81 CYS A O 1
ATOM 650 N N . SER A 1 82 ? 5.983 -8.483 -16.007 1.00 93.00 82 SER A N 1
ATOM 651 C CA . SER A 1 82 ? 5.255 -9.400 -15.138 1.00 93.00 82 SER A CA 1
ATOM 652 C C . SER A 1 82 ? 4.762 -8.719 -13.865 1.00 93.00 82 SER A C 1
ATOM 654 O O . SER A 1 82 ? 3.670 -9.034 -13.397 1.00 93.00 82 SER A O 1
ATOM 656 N N . LEU A 1 83 ? 5.517 -7.745 -13.347 1.00 94.38 83 LEU A N 1
ATOM 657 C CA . LEU A 1 83 ? 5.137 -6.961 -12.166 1.00 94.38 83 LEU A CA 1
ATOM 658 C C . LEU A 1 83 ? 3.977 -5.996 -12.433 1.00 94.38 83 LEU A C 1
ATOM 660 O O . LEU A 1 83 ? 3.287 -5.582 -11.501 1.00 94.38 83 LEU A O 1
ATOM 664 N N . PHE A 1 84 ? 3.734 -5.659 -13.700 1.00 94.88 84 PHE A N 1
ATOM 665 C CA . PHE A 1 84 ? 2.600 -4.854 -14.130 1.00 94.88 84 PHE A CA 1
ATOM 666 C C . PHE A 1 84 ? 1.457 -5.718 -14.658 1.00 94.88 84 PHE A C 1
ATOM 668 O O . PHE A 1 84 ? 1.437 -6.070 -15.837 1.00 94.88 84 PHE A O 1
ATOM 675 N N . PRO A 1 85 ? 0.445 -6.041 -13.838 1.00 92.69 85 PRO A N 1
ATOM 676 C CA . PRO A 1 85 ? -0.797 -6.604 -14.341 1.00 92.69 85 PRO A CA 1
ATOM 677 C C . PRO A 1 85 ? -1.705 -5.528 -14.974 1.00 92.69 85 PRO A C 1
ATOM 679 O O . PRO A 1 85 ? -1.562 -4.327 -14.753 1.00 92.69 85 PRO A O 1
ATOM 682 N N . ARG A 1 86 ? -2.704 -5.979 -15.745 1.00 91.81 86 ARG A N 1
ATOM 683 C CA . ARG A 1 86 ? -3.851 -5.174 -16.223 1.00 91.81 86 ARG A CA 1
ATOM 684 C C . ARG A 1 86 ? -3.462 -3.876 -16.967 1.00 91.81 86 ARG A C 1
ATOM 686 O O . ARG A 1 86 ? -2.731 -3.949 -17.957 1.00 91.81 86 ARG A O 1
ATOM 693 N N . THR A 1 87 ? -3.996 -2.713 -16.569 1.00 93.06 87 THR A N 1
ATOM 694 C CA . THR A 1 87 ? -3.761 -1.418 -17.237 1.00 93.06 87 THR A CA 1
ATOM 695 C C . THR A 1 87 ? -2.288 -1.017 -17.238 1.00 93.06 87 THR A C 1
ATOM 697 O O . THR A 1 87 ? -1.803 -0.546 -18.270 1.00 93.06 87 THR A O 1
ATOM 700 N N . ALA A 1 88 ? -1.551 -1.264 -16.151 1.00 94.69 88 ALA A N 1
ATOM 701 C CA . ALA A 1 88 ? -0.115 -0.992 -16.108 1.00 94.69 88 ALA A CA 1
ATOM 702 C C . ALA A 1 88 ? 0.657 -1.795 -17.166 1.00 94.69 88 ALA A C 1
ATOM 704 O O . ALA A 1 88 ? 1.540 -1.241 -17.818 1.00 94.69 88 ALA A O 1
ATOM 705 N N . LYS A 1 89 ? 0.259 -3.049 -17.434 1.00 95.06 89 LYS A N 1
ATOM 706 C CA . LYS A 1 89 ? 0.886 -3.873 -18.482 1.00 95.06 89 LYS A CA 1
ATOM 707 C C . LYS A 1 89 ? 0.768 -3.246 -19.866 1.00 95.06 89 LYS A C 1
ATOM 709 O O . LYS A 1 89 ? 1.735 -3.175 -20.620 1.00 95.06 89 LYS A O 1
ATOM 714 N N . LYS A 1 90 ? -0.443 -2.793 -20.207 1.00 94.38 90 LYS A N 1
ATOM 715 C CA . LYS A 1 90 ? -0.736 -2.171 -21.507 1.00 94.38 90 LYS A CA 1
ATOM 716 C C . LYS A 1 90 ? 0.057 -0.879 -21.686 1.00 94.38 90 LYS A C 1
ATOM 718 O O . LYS A 1 90 ? 0.607 -0.643 -22.757 1.00 94.38 90 LYS A O 1
ATOM 723 N N . TRP A 1 91 ? 0.133 -0.067 -20.631 1.00 95.56 91 TRP A N 1
ATOM 724 C CA . TRP A 1 91 ? 0.950 1.143 -20.623 1.00 95.56 91 TRP A CA 1
ATOM 725 C C . TRP A 1 91 ? 2.440 0.829 -20.791 1.00 95.56 91 TRP A C 1
ATOM 727 O O . TRP A 1 91 ? 3.086 1.451 -21.628 1.00 95.56 91 TRP A O 1
ATOM 737 N N . TYR A 1 92 ? 2.960 -0.175 -20.079 1.00 95.25 92 TYR A N 1
ATOM 738 C CA . TYR A 1 92 ? 4.360 -0.587 -20.180 1.00 95.25 92 TYR A CA 1
ATOM 739 C C . TYR A 1 92 ? 4.741 -0.980 -21.606 1.00 95.25 92 TYR A C 1
ATOM 741 O O . TYR A 1 92 ? 5.742 -0.490 -22.122 1.00 95.25 92 TYR A O 1
ATOM 749 N N . TYR A 1 93 ? 3.930 -1.806 -22.279 1.00 94.94 93 TYR A N 1
ATOM 750 C CA . TYR A 1 93 ? 4.216 -2.190 -23.665 1.00 94.94 93 TYR A CA 1
ATOM 751 C C . TYR A 1 93 ? 4.236 -0.993 -24.605 1.00 94.94 93 TYR A C 1
ATOM 753 O O . TYR A 1 93 ? 5.148 -0.887 -25.419 1.00 94.94 93 TYR A O 1
ATOM 761 N N . LYS A 1 94 ? 3.274 -0.074 -24.467 1.00 95.88 94 LYS A N 1
ATOM 762 C CA . LYS A 1 94 ? 3.271 1.162 -25.250 1.00 95.88 94 LYS A CA 1
ATOM 763 C C . LYS A 1 94 ? 4.562 1.956 -25.022 1.00 95.88 94 LYS A C 1
ATOM 765 O O . LYS A 1 94 ? 5.230 2.316 -25.980 1.00 95.88 94 LYS A O 1
ATOM 770 N N . MET A 1 95 ? 4.958 2.157 -23.767 1.00 95.88 95 MET A N 1
ATOM 771 C CA . MET A 1 95 ? 6.168 2.916 -23.444 1.00 95.88 95 MET A CA 1
ATOM 772 C C . MET A 1 95 ? 7.454 2.237 -23.920 1.00 95.88 95 MET A C 1
ATOM 774 O O . MET A 1 95 ? 8.348 2.919 -24.411 1.00 95.88 95 MET A O 1
ATOM 778 N N . ARG A 1 96 ? 7.539 0.901 -23.856 1.00 94.19 96 ARG A N 1
ATOM 779 C CA . ARG A 1 96 ? 8.666 0.147 -24.432 1.00 94.19 96 ARG A CA 1
ATOM 780 C C . ARG A 1 96 ? 8.745 0.273 -25.949 1.00 94.19 96 ARG A C 1
ATOM 782 O O . ARG A 1 96 ? 9.852 0.284 -26.472 1.00 94.19 96 ARG A O 1
ATOM 789 N N . LEU A 1 97 ? 7.610 0.329 -26.645 1.00 95.19 97 LEU A N 1
ATOM 790 C CA . LEU A 1 97 ? 7.579 0.517 -28.097 1.00 95.19 97 LEU A CA 1
ATOM 791 C C . LEU A 1 97 ? 7.987 1.941 -28.489 1.00 95.19 97 LEU A C 1
ATOM 793 O O . LEU A 1 97 ? 8.765 2.103 -29.422 1.00 95.19 97 LEU A O 1
ATOM 797 N N . ASP A 1 98 ? 7.501 2.942 -27.754 1.00 95.81 98 ASP A N 1
ATOM 798 C CA . ASP A 1 98 ? 7.712 4.356 -28.077 1.00 95.81 98 ASP A CA 1
ATOM 799 C C . ASP A 1 98 ? 9.129 4.845 -27.700 1.00 95.81 98 ASP A C 1
ATOM 801 O O . ASP A 1 98 ? 9.722 5.631 -28.436 1.00 95.81 98 ASP A O 1
ATOM 805 N N . HIS A 1 99 ? 9.691 4.376 -26.575 1.00 94.31 99 HIS A N 1
ATOM 806 C CA . HIS A 1 99 ? 10.972 4.865 -26.029 1.00 94.31 99 HIS A CA 1
ATOM 807 C C . HIS A 1 99 ? 12.091 3.812 -25.995 1.00 94.31 99 HIS A C 1
ATOM 809 O O . HIS A 1 99 ? 13.256 4.147 -25.807 1.00 94.31 99 HIS A O 1
ATOM 815 N N . GLY A 1 100 ? 11.785 2.530 -26.204 1.00 92.44 100 GLY A N 1
ATOM 816 C CA . GLY A 1 100 ? 12.793 1.471 -26.232 1.00 92.44 100 GLY A CA 1
ATOM 817 C C . GLY A 1 100 ? 13.293 1.035 -24.848 1.00 92.44 100 GLY A C 1
ATOM 818 O O . GLY A 1 100 ? 12.518 0.823 -23.905 1.00 92.44 100 GLY A O 1
ATOM 819 N N . LYS A 1 101 ? 14.607 0.779 -24.745 1.00 92.50 101 LYS A N 1
ATOM 820 C CA . LYS A 1 101 ? 15.247 0.275 -23.521 1.00 92.50 101 LYS A CA 1
ATOM 821 C C . LYS A 1 101 ? 15.798 1.414 -22.668 1.00 92.50 101 LYS A C 1
ATOM 823 O O . LYS A 1 101 ? 16.579 2.215 -23.157 1.00 92.50 101 LYS A O 1
ATOM 828 N N . HIS A 1 102 ? 15.439 1.400 -21.388 1.00 95.38 102 HIS A N 1
ATOM 829 C CA . HIS A 1 102 ? 15.874 2.357 -20.376 1.00 95.38 102 HIS A CA 1
ATOM 830 C C . HIS A 1 102 ? 16.097 1.654 -19.035 1.00 95.38 102 HIS A C 1
ATOM 832 O O . HIS A 1 102 ? 15.594 0.541 -18.842 1.00 95.38 102 HIS A O 1
ATOM 838 N N . ASP A 1 103 ? 16.845 2.319 -18.159 1.00 94.25 103 ASP A N 1
ATOM 839 C CA . ASP A 1 103 ? 17.190 1.898 -16.801 1.00 94.25 103 ASP A CA 1
ATOM 840 C C . ASP A 1 103 ? 16.006 2.012 -15.821 1.00 94.25 103 ASP A C 1
ATOM 842 O O . ASP A 1 103 ? 14.927 2.518 -16.157 1.00 94.25 103 ASP A O 1
ATOM 846 N N . TRP A 1 104 ? 16.179 1.503 -14.597 1.00 94.81 104 TRP A N 1
ATOM 847 C CA . TRP A 1 104 ? 15.121 1.535 -13.586 1.00 94.81 104 TRP A CA 1
ATOM 848 C C . TRP A 1 104 ? 14.793 2.969 -13.157 1.00 94.81 104 TRP A C 1
ATOM 850 O O . TRP A 1 104 ? 13.625 3.296 -12.923 1.00 94.81 104 TRP A O 1
ATOM 860 N N . HIS A 1 105 ? 15.798 3.848 -13.113 1.00 95.25 105 HIS A N 1
ATOM 861 C CA . HIS A 1 105 ? 15.624 5.255 -12.760 1.00 95.25 105 HIS A CA 1
ATOM 862 C C . HIS A 1 105 ? 14.621 5.968 -13.679 1.00 95.25 105 HIS A C 1
ATOM 864 O O . HIS A 1 105 ? 13.695 6.634 -13.201 1.00 95.25 105 HIS A O 1
ATOM 870 N N . TRP A 1 106 ? 14.752 5.783 -14.991 1.00 96.31 106 TRP A N 1
ATOM 871 C CA . TRP A 1 106 ? 13.822 6.316 -15.979 1.00 96.31 106 TRP A CA 1
ATOM 87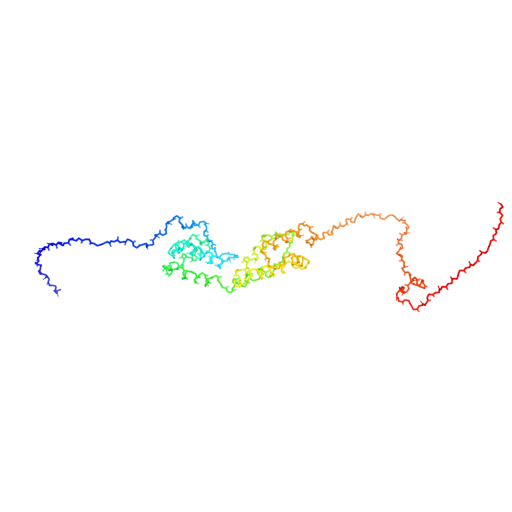2 C C . TRP A 1 106 ? 12.416 5.738 -15.793 1.00 96.31 106 TRP A C 1
ATOM 874 O O . TRP A 1 106 ? 11.446 6.493 -15.709 1.00 96.31 106 TRP A O 1
ATOM 884 N N . TRP A 1 107 ? 12.293 4.413 -15.631 1.00 95.88 107 TRP A N 1
ATOM 885 C CA . TRP A 1 107 ? 10.992 3.765 -15.415 1.00 95.88 107 TRP A CA 1
ATOM 886 C C . TRP A 1 107 ? 10.281 4.286 -14.171 1.00 95.88 107 TRP A C 1
ATOM 888 O O . TRP A 1 107 ? 9.078 4.541 -14.215 1.00 95.88 107 TRP A O 1
ATOM 898 N N . LYS A 1 108 ? 11.007 4.501 -13.074 1.00 95.19 108 LYS A N 1
ATOM 899 C CA . LYS A 1 108 ? 10.462 5.130 -11.869 1.00 95.19 108 LYS A CA 1
ATOM 900 C C . LYS A 1 108 ? 9.896 6.517 -12.159 1.00 95.19 108 LYS A C 1
ATOM 902 O O . LYS A 1 108 ? 8.789 6.817 -11.708 1.00 95.19 108 LYS A O 1
ATOM 907 N N . SER A 1 109 ? 10.638 7.356 -12.882 1.00 95.56 109 SER A N 1
ATOM 908 C CA . SER A 1 109 ? 10.188 8.706 -13.238 1.00 95.56 109 SER A CA 1
ATOM 909 C C . SER A 1 109 ? 8.888 8.666 -14.044 1.00 95.56 109 SER A C 1
ATOM 911 O O . SER A 1 109 ? 7.933 9.381 -13.733 1.00 95.56 109 SER A O 1
ATOM 913 N N . GLU A 1 110 ? 8.799 7.758 -15.014 1.00 95.56 110 GLU A N 1
ATOM 914 C CA . GLU A 1 110 ? 7.598 7.579 -15.829 1.00 95.56 110 GLU A CA 1
ATOM 915 C C . GLU A 1 110 ? 6.412 7.037 -15.024 1.00 95.56 110 GLU A C 1
ATOM 917 O O . GLU A 1 110 ? 5.280 7.492 -15.204 1.00 95.56 110 GLU A O 1
ATOM 922 N N . ILE A 1 111 ? 6.648 6.126 -14.071 1.00 94.56 111 ILE A N 1
ATOM 923 C CA . ILE A 1 111 ? 5.602 5.644 -13.158 1.00 94.56 111 ILE A CA 1
ATOM 924 C C . ILE A 1 111 ? 5.041 6.811 -12.333 1.00 94.56 111 ILE A C 1
ATOM 926 O O . ILE A 1 111 ? 3.824 6.995 -12.241 1.00 94.56 111 ILE A O 1
ATOM 930 N N . ILE A 1 112 ? 5.913 7.630 -11.744 1.00 92.81 112 ILE A N 1
ATOM 931 C CA . ILE A 1 112 ? 5.494 8.796 -10.956 1.00 92.81 112 ILE A CA 1
ATOM 932 C C . ILE A 1 112 ? 4.727 9.774 -11.849 1.00 92.81 112 ILE A C 1
ATOM 934 O O . ILE A 1 112 ? 3.612 10.168 -11.512 1.00 92.81 112 ILE A O 1
ATOM 938 N N . THR A 1 113 ? 5.257 10.101 -13.024 1.00 93.25 113 THR A N 1
ATOM 939 C CA . THR A 1 113 ? 4.619 11.024 -13.973 1.00 93.25 113 THR A CA 1
ATOM 940 C C . THR A 1 113 ? 3.230 10.540 -14.389 1.00 93.25 113 THR A C 1
ATOM 942 O O . THR A 1 113 ? 2.272 11.316 -14.422 1.00 93.25 113 THR A O 1
ATOM 945 N N . LYS A 1 114 ? 3.080 9.240 -14.659 1.00 92.94 114 LYS A N 1
ATOM 946 C CA . LYS A 1 114 ? 1.818 8.664 -15.123 1.00 92.94 114 LYS A CA 1
ATOM 947 C C . LYS A 1 114 ? 0.762 8.547 -14.024 1.00 92.94 114 LYS A C 1
ATOM 949 O O . LYS A 1 114 ? -0.421 8.764 -14.304 1.00 92.94 114 LYS A O 1
ATOM 954 N N . TRP A 1 115 ? 1.155 8.169 -12.807 1.00 91.06 115 TRP A N 1
ATOM 955 C CA . TRP A 1 115 ? 0.219 7.734 -11.761 1.00 91.06 115 TRP A CA 1
ATOM 956 C C . TRP A 1 115 ? 0.188 8.597 -10.501 1.00 91.06 115 TRP A C 1
ATOM 958 O O . TRP A 1 115 ? -0.797 8.512 -9.763 1.00 91.06 115 TRP A O 1
ATOM 968 N N . ALA A 1 116 ? 1.169 9.473 -10.281 1.00 87.25 116 ALA A N 1
ATOM 969 C CA . ALA A 1 116 ? 1.171 10.453 -9.191 1.00 87.25 116 ALA A CA 1
ATOM 970 C C . ALA A 1 116 ? 0.416 11.749 -9.551 1.00 87.25 116 ALA A C 1
ATOM 972 O O . ALA A 1 116 ? 0.701 12.822 -9.020 1.00 87.25 116 ALA A O 1
ATOM 973 N N . ILE A 1 117 ? -0.567 11.663 -10.451 1.00 89.12 117 ILE A N 1
ATOM 974 C CA . ILE A 1 117 ? -1.348 12.809 -10.924 1.00 89.12 117 ILE A CA 1
ATOM 975 C C . ILE A 1 117 ? -2.274 13.370 -9.833 1.00 89.12 117 ILE A C 1
ATOM 977 O O . ILE A 1 117 ? -2.830 12.634 -9.011 1.00 89.12 117 ILE A O 1
ATOM 981 N N . ASN A 1 118 ? -2.515 14.684 -9.865 1.00 88.19 118 ASN A N 1
ATOM 982 C CA . ASN A 1 118 ? -3.345 15.385 -8.873 1.00 88.19 118 ASN A CA 1
ATOM 983 C C . ASN A 1 118 ? -4.755 14.794 -8.736 1.00 88.19 118 ASN A C 1
ATOM 985 O O . ASN A 1 118 ? -5.291 14.719 -7.632 1.00 88.19 118 ASN A O 1
ATOM 989 N N . SER A 1 119 ? -5.345 14.306 -9.830 1.00 87.81 119 SER A N 1
ATOM 990 C CA . SER A 1 119 ? -6.658 13.658 -9.788 1.00 87.81 119 SER A CA 1
ATOM 991 C C . SER A 1 119 ? -6.660 12.364 -8.971 1.00 87.81 119 SER A C 1
ATOM 993 O O . SER A 1 119 ? -7.660 12.054 -8.332 1.00 87.81 119 SER A O 1
ATOM 995 N N . TRP A 1 120 ? -5.565 11.596 -8.981 1.00 90.38 120 TRP A N 1
ATOM 996 C CA . TRP A 1 120 ? -5.438 10.407 -8.136 1.00 90.38 120 TRP A CA 1
ATOM 997 C C . TRP A 1 120 ? -5.304 10.806 -6.665 1.00 90.38 120 TRP A C 1
ATOM 999 O O . TRP A 1 120 ? -6.039 10.278 -5.833 1.00 90.38 120 TRP A O 1
ATOM 1009 N N . ARG A 1 121 ? -4.460 11.804 -6.362 1.00 90.62 121 ARG A N 1
ATOM 1010 C CA . ARG A 1 121 ? -4.304 12.342 -4.998 1.00 90.62 121 ARG A CA 1
ATOM 1011 C C . ARG A 1 121 ? -5.642 12.804 -4.426 1.00 90.62 121 ARG A C 1
ATOM 1013 O O . ARG A 1 121 ? -6.003 12.418 -3.321 1.00 90.62 121 ARG A O 1
ATOM 1020 N N . PHE A 1 122 ? -6.412 13.557 -5.210 1.00 90.75 122 PHE A N 1
ATOM 1021 C CA . PHE A 1 122 ? -7.743 14.021 -4.820 1.00 90.75 122 PHE A CA 1
ATOM 1022 C C . PHE A 1 122 ? -8.722 12.864 -4.579 1.00 90.75 122 PHE A C 1
ATOM 1024 O O . PHE A 1 122 ? -9.418 12.846 -3.567 1.00 90.75 122 PHE A O 1
ATOM 1031 N N . LYS A 1 123 ? -8.751 11.859 -5.467 1.00 90.62 123 LYS A N 1
ATOM 1032 C CA . LYS A 1 123 ? -9.595 10.664 -5.291 1.00 90.62 123 LYS A CA 1
ATOM 1033 C C . LYS A 1 123 ? -9.249 9.902 -4.012 1.00 90.62 123 LYS A C 1
ATOM 1035 O O . LYS A 1 123 ? -10.157 9.542 -3.271 1.00 90.62 123 LYS A O 1
ATOM 1040 N N . MET A 1 124 ? -7.964 9.674 -3.743 1.00 91.25 124 MET A N 1
ATOM 1041 C CA . MET A 1 124 ? -7.503 8.996 -2.526 1.00 91.25 124 MET A CA 1
ATOM 1042 C C . MET A 1 124 ? -7.830 9.806 -1.271 1.00 91.25 124 MET A C 1
ATOM 1044 O O . MET A 1 124 ? -8.361 9.247 -0.315 1.00 91.25 124 MET A O 1
ATOM 1048 N N . ALA A 1 125 ? -7.584 11.119 -1.284 1.00 92.25 125 ALA A N 1
ATOM 1049 C CA . ALA A 1 125 ? -7.908 11.990 -0.159 1.00 92.25 125 ALA A CA 1
ATOM 1050 C C . ALA A 1 125 ? -9.412 11.958 0.150 1.00 92.25 125 ALA A C 1
ATOM 1052 O O . ALA A 1 125 ? -9.796 11.655 1.273 1.00 92.25 125 ALA A O 1
ATOM 1053 N N . ASN A 1 126 ? -10.276 12.136 -0.852 1.00 92.38 126 ASN A N 1
ATOM 1054 C CA . ASN A 1 126 ? -11.728 12.078 -0.656 1.00 92.38 126 ASN A CA 1
ATOM 1055 C C . ASN A 1 126 ? -12.215 10.704 -0.190 1.00 92.38 126 ASN A C 1
ATOM 1057 O O . ASN A 1 126 ? -13.119 10.612 0.644 1.00 92.38 126 ASN A O 1
ATOM 1061 N N . ALA A 1 127 ? -11.622 9.629 -0.715 1.00 91.69 127 ALA A N 1
ATOM 1062 C CA . ALA A 1 127 ? -11.947 8.275 -0.293 1.00 91.69 127 ALA A CA 1
ATOM 1063 C C . ALA A 1 127 ? -11.591 8.036 1.181 1.00 91.69 127 ALA A C 1
ATOM 1065 O O . ALA A 1 127 ? -12.249 7.227 1.829 1.00 91.69 127 ALA A O 1
ATOM 1066 N N . PHE A 1 128 ? -10.564 8.703 1.716 1.00 94.38 128 PHE A N 1
ATOM 1067 C CA . PHE A 1 128 ? -10.264 8.691 3.148 1.00 94.38 128 PHE A CA 1
ATOM 1068 C C . PHE A 1 128 ? -11.197 9.616 3.932 1.00 94.38 128 PHE A C 1
ATOM 1070 O O . PHE A 1 128 ? -11.747 9.215 4.953 1.00 94.38 128 PHE A O 1
ATOM 1077 N N . GLU A 1 129 ? -11.406 10.842 3.452 1.00 92.75 129 GLU A N 1
ATOM 1078 C CA . GLU A 1 129 ? -12.146 11.855 4.201 1.00 92.75 129 GLU A CA 1
ATOM 1079 C C . GLU A 1 129 ? -13.609 11.481 4.442 1.00 92.75 129 GLU A C 1
ATOM 1081 O O . GLU A 1 129 ? -14.138 11.755 5.519 1.00 92.75 129 GLU A O 1
ATOM 1086 N N . SER A 1 130 ? -14.231 10.806 3.475 1.00 91.81 130 SER A N 1
ATOM 1087 C CA . SER A 1 130 ? -15.628 10.360 3.540 1.00 91.81 130 SER A CA 1
ATOM 1088 C C . SER A 1 130 ? -15.874 9.138 4.429 1.00 91.81 130 SER A C 1
ATOM 1090 O O . SER A 1 130 ? -17.030 8.812 4.692 1.00 91.81 130 SER A O 1
ATOM 1092 N N . VAL A 1 131 ? -14.826 8.445 4.882 1.00 93.19 131 VAL A N 1
ATOM 1093 C CA . VAL A 1 131 ? -14.987 7.199 5.637 1.00 93.19 131 VAL A CA 1
ATOM 1094 C C . VAL A 1 131 ? -15.045 7.472 7.132 1.00 93.19 131 VAL A C 1
ATOM 1096 O O . VAL A 1 131 ? -14.233 8.213 7.678 1.00 93.19 131 VAL A O 1
ATOM 1099 N N . ILE A 1 132 ? -15.999 6.820 7.789 1.00 92.62 132 ILE A N 1
ATOM 1100 C CA . ILE A 1 132 ? -16.158 6.761 9.241 1.00 92.62 132 ILE A CA 1
ATOM 1101 C C . ILE A 1 132 ? -16.193 5.279 9.607 1.00 92.62 132 ILE A C 1
ATOM 1103 O O . ILE A 1 132 ? -16.803 4.490 8.884 1.00 92.62 132 ILE A O 1
ATOM 1107 N N . PHE A 1 133 ? -15.508 4.893 10.679 1.00 93.19 133 PHE A N 1
ATOM 1108 C CA . PHE A 1 133 ? -15.512 3.505 11.131 1.00 93.19 133 PHE A CA 1
ATOM 1109 C C . PHE A 1 133 ? -16.891 3.109 11.669 1.00 93.19 133 PHE A C 1
ATOM 1111 O O . PHE A 1 133 ? -17.470 3.824 12.487 1.00 93.19 133 PHE A O 1
ATOM 1118 N N . ASN A 1 134 ? -17.391 1.942 11.265 1.00 88.81 134 ASN A N 1
ATOM 1119 C CA . ASN A 1 134 ? -18.625 1.367 11.785 1.00 88.81 134 ASN A CA 1
ATOM 1120 C C . ASN A 1 134 ? -18.385 -0.058 12.297 1.00 88.81 134 ASN A C 1
ATOM 1122 O O . ASN A 1 134 ? -18.200 -0.975 11.507 1.00 88.81 134 ASN A O 1
ATOM 1126 N N . SER A 1 135 ? -18.487 -0.273 13.611 1.00 86.31 135 SER A N 1
ATOM 1127 C CA . SER A 1 135 ? -18.200 -1.582 14.221 1.00 86.31 135 SER A CA 1
ATOM 1128 C C . SER A 1 135 ? -19.110 -2.739 13.789 1.00 86.31 135 SER A C 1
ATOM 1130 O O . SER A 1 135 ? -18.749 -3.896 13.983 1.00 86.31 135 SER A O 1
ATOM 1132 N N . GLU A 1 136 ? -20.285 -2.450 13.222 1.00 85.06 136 GLU A N 1
ATOM 1133 C CA . GLU A 1 136 ? -21.219 -3.476 12.745 1.00 85.06 136 GLU A CA 1
ATOM 1134 C C . GLU A 1 136 ? -20.833 -3.995 11.357 1.00 85.06 136 GLU A C 1
ATOM 1136 O O . GLU A 1 136 ? -21.078 -5.157 11.038 1.00 85.06 136 GLU A O 1
ATOM 1141 N N . ASN A 1 137 ? -20.213 -3.140 10.540 1.00 88.25 137 ASN A N 1
ATOM 1142 C CA . ASN A 1 137 ? -19.912 -3.425 9.136 1.00 88.25 137 ASN A CA 1
ATOM 1143 C C . ASN A 1 137 ? -18.409 -3.589 8.865 1.00 88.25 137 ASN A C 1
ATOM 1145 O O . ASN A 1 137 ? -18.020 -4.302 7.940 1.00 88.25 137 ASN A O 1
ATOM 1149 N N . ASP A 1 138 ? -17.564 -2.946 9.667 1.00 92.38 138 ASP A N 1
ATOM 1150 C CA . ASP A 1 138 ? -16.124 -2.880 9.477 1.00 92.38 138 ASP A CA 1
ATOM 1151 C C . ASP A 1 138 ? -15.388 -3.761 10.488 1.00 92.38 138 ASP A C 1
ATOM 1153 O O . ASP A 1 138 ? -15.602 -3.693 11.699 1.00 92.38 138 ASP A O 1
ATOM 1157 N N . LYS A 1 139 ? -14.434 -4.550 9.989 1.00 92.94 139 LYS A N 1
ATOM 1158 C CA . LYS A 1 139 ? -13.487 -5.281 10.837 1.00 92.94 139 LYS A CA 1
ATOM 1159 C C . LYS A 1 139 ? -12.259 -4.404 11.100 1.00 92.94 139 LYS A C 1
ATOM 1161 O O . LYS A 1 139 ? -11.628 -4.005 10.108 1.00 92.94 139 LYS A O 1
ATOM 1166 N N . PRO A 1 140 ? -11.877 -4.153 12.369 1.00 93.62 140 PRO A N 1
ATOM 1167 C CA . PRO A 1 140 ? -10.798 -3.228 12.726 1.00 93.62 140 PRO A CA 1
ATOM 1168 C C . PRO A 1 140 ? -9.506 -3.448 11.943 1.00 93.62 140 PRO A C 1
ATOM 1170 O O . PRO A 1 140 ? -9.082 -2.531 11.246 1.00 93.62 140 PRO A O 1
ATOM 1173 N N . LEU A 1 141 ? -8.949 -4.666 11.943 1.00 94.75 141 LEU A N 1
ATOM 1174 C CA . LEU A 1 141 ? -7.725 -4.999 11.206 1.00 94.75 141 LEU A CA 1
ATOM 1175 C C . LEU A 1 141 ? -7.780 -4.566 9.733 1.00 94.75 141 LEU A C 1
ATOM 1177 O O . LEU A 1 141 ? -6.942 -3.800 9.259 1.00 94.75 141 LEU A O 1
ATOM 1181 N N . THR A 1 142 ? -8.788 -5.036 8.992 1.00 95.31 142 THR A N 1
ATOM 1182 C CA . THR A 1 142 ? -8.878 -4.773 7.546 1.00 95.31 142 THR A CA 1
ATOM 1183 C C . THR A 1 142 ? -9.148 -3.308 7.234 1.00 95.31 142 THR A C 1
ATOM 1185 O O . THR A 1 142 ? -8.602 -2.767 6.272 1.00 95.31 142 THR A O 1
ATOM 1188 N N . TRP A 1 143 ? -9.977 -2.655 8.046 1.00 95.56 143 TRP A N 1
ATOM 1189 C CA . TRP A 1 143 ? -10.342 -1.261 7.849 1.00 95.56 143 TRP A CA 1
ATOM 1190 C C . TRP A 1 143 ? -9.152 -0.345 8.152 1.00 95.56 143 TRP A C 1
ATOM 1192 O O . TRP A 1 143 ? -8.821 0.526 7.347 1.00 95.56 143 TRP A O 1
ATOM 1202 N N . PHE A 1 144 ? -8.447 -0.600 9.256 1.00 96.19 144 PHE A N 1
ATOM 1203 C CA . PHE A 1 144 ? -7.298 0.192 9.676 1.00 96.19 144 PHE A CA 1
ATOM 1204 C C . PHE A 1 144 ? -6.153 0.072 8.669 1.00 96.19 144 PHE A C 1
ATOM 1206 O O . PHE A 1 144 ? -5.645 1.086 8.189 1.00 96.19 144 PHE A O 1
ATOM 1213 N N . LEU A 1 145 ? -5.794 -1.154 8.263 1.00 95.00 145 LEU A N 1
ATOM 1214 C CA . LEU A 1 145 ? -4.729 -1.382 7.282 1.00 95.00 145 LEU A CA 1
ATOM 1215 C C . LEU A 1 145 ? -5.052 -0.774 5.912 1.00 95.00 145 LEU A C 1
ATOM 1217 O O . LEU A 1 145 ? -4.164 -0.213 5.265 1.00 95.00 145 LEU A O 1
ATOM 1221 N N . LYS A 1 146 ? -6.319 -0.819 5.478 1.00 93.94 146 LYS A N 1
ATOM 1222 C CA . LYS A 1 146 ? -6.757 -0.176 4.230 1.00 93.94 146 LYS A CA 1
ATOM 1223 C C . LYS A 1 146 ? -6.487 1.328 4.255 1.00 93.94 146 LYS A C 1
ATOM 1225 O O . LYS A 1 146 ? -5.925 1.868 3.300 1.00 93.94 146 LYS A O 1
ATOM 1230 N N . HIS A 1 147 ? -6.859 2.010 5.337 1.00 94.62 147 HIS A N 1
ATOM 1231 C CA . HIS A 1 147 ? -6.649 3.456 5.446 1.00 94.62 147 HIS A CA 1
ATOM 1232 C C . HIS A 1 147 ? -5.201 3.827 5.727 1.00 94.62 147 HIS A C 1
ATOM 1234 O O . HIS A 1 147 ? -4.744 4.841 5.203 1.00 94.62 147 HIS A O 1
ATOM 1240 N N . LYS A 1 148 ? -4.451 2.984 6.447 1.00 94.44 148 LYS A N 1
ATOM 1241 C CA . LYS A 1 148 ? -2.998 3.128 6.584 1.00 94.44 148 LYS A CA 1
ATOM 1242 C C . LYS A 1 148 ? -2.334 3.118 5.218 1.00 94.44 148 LYS A C 1
ATOM 1244 O O . LYS A 1 148 ? -1.665 4.084 4.871 1.00 94.44 148 LYS A O 1
ATOM 1249 N N . LYS A 1 149 ? -2.617 2.109 4.388 1.00 92.56 149 LYS A N 1
ATOM 1250 C CA . LYS A 1 149 ? -2.091 2.027 3.018 1.00 92.56 149 LYS A CA 1
ATOM 1251 C C . LYS A 1 149 ? -2.411 3.279 2.199 1.00 92.56 149 LYS A C 1
ATOM 1253 O O . LYS A 1 149 ? -1.541 3.809 1.512 1.00 92.56 149 LYS A O 1
ATOM 1258 N N . ARG A 1 150 ? -3.644 3.780 2.298 1.00 92.50 150 ARG A N 1
ATOM 1259 C CA . ARG A 1 150 ? -4.087 4.987 1.589 1.00 92.50 150 ARG A CA 1
ATOM 1260 C C . ARG A 1 150 ? -3.350 6.248 2.052 1.00 92.50 150 ARG A C 1
ATOM 1262 O O . ARG A 1 150 ? -2.906 7.029 1.215 1.00 92.50 150 ARG A O 1
ATOM 1269 N N . LEU A 1 151 ? -3.200 6.443 3.361 1.00 93.81 151 LEU A N 1
ATOM 1270 C CA . LEU A 1 151 ? -2.496 7.598 3.921 1.00 93.81 151 LEU A CA 1
ATOM 1271 C C . LEU A 1 151 ? -0.990 7.536 3.673 1.00 93.81 151 LEU A C 1
ATOM 1273 O O . LEU A 1 151 ? -0.423 8.554 3.295 1.00 93.81 151 LEU A O 1
ATOM 1277 N N . SER A 1 152 ? -0.360 6.366 3.791 1.00 92.06 152 SER A N 1
ATOM 1278 C CA . SER A 1 152 ? 1.058 6.182 3.454 1.00 92.06 152 SER A CA 1
ATOM 1279 C C . SER A 1 152 ? 1.338 6.469 1.974 1.00 92.06 152 SER A C 1
ATOM 1281 O O . SER A 1 152 ? 2.396 6.989 1.639 1.00 92.06 152 SER A O 1
ATOM 1283 N N . ALA A 1 153 ? 0.385 6.184 1.078 1.00 90.38 153 ALA A N 1
ATOM 1284 C CA . ALA A 1 153 ? 0.503 6.535 -0.339 1.00 90.38 153 ALA A CA 1
ATOM 1285 C C . ALA A 1 153 ? 0.384 8.052 -0.593 1.00 90.38 153 ALA A C 1
ATOM 1287 O O . ALA A 1 153 ? 1.013 8.579 -1.510 1.00 90.38 153 ALA A O 1
ATOM 1288 N N . LEU A 1 154 ? -0.446 8.751 0.190 1.00 90.94 154 LEU A N 1
ATOM 1289 C CA . LEU A 1 154 ? -0.673 10.199 0.081 1.00 90.94 154 LEU A CA 1
ATOM 1290 C C . LEU A 1 154 ? 0.411 11.035 0.767 1.00 90.94 154 LEU A C 1
ATOM 1292 O O . LEU A 1 154 ? 0.727 12.131 0.304 1.00 90.94 154 LEU A O 1
ATOM 1296 N N . HIS A 1 155 ? 0.949 10.531 1.875 1.00 90.94 155 HIS A N 1
ATOM 1297 C CA . HIS A 1 155 ? 1.909 11.215 2.730 1.00 90.94 155 HIS A CA 1
ATOM 1298 C C . HIS A 1 155 ? 3.080 10.281 3.076 1.00 90.94 155 HIS A C 1
ATOM 1300 O O . HIS A 1 155 ? 3.156 9.805 4.209 1.00 90.94 155 HIS A O 1
ATOM 1306 N N . PRO A 1 156 ? 3.997 10.020 2.125 1.00 88.56 156 PRO A N 1
ATOM 1307 C CA . PRO A 1 156 ? 5.127 9.114 2.348 1.00 88.56 156 PRO A CA 1
ATOM 1308 C C . PRO A 1 156 ? 6.061 9.559 3.482 1.00 88.56 156 PRO A C 1
ATOM 1310 O O . PRO A 1 156 ? 6.664 8.719 4.138 1.00 88.56 156 PRO A O 1
ATOM 1313 N N . ASP A 1 157 ? 6.139 10.868 3.732 1.00 90.44 157 ASP A N 1
ATOM 1314 C CA . ASP A 1 157 ? 7.030 11.468 4.734 1.00 90.44 157 ASP A CA 1
ATOM 1315 C C . ASP A 1 157 ? 6.388 11.581 6.132 1.00 90.44 157 ASP A C 1
ATOM 1317 O O . ASP A 1 157 ? 6.991 12.104 7.069 1.00 90.44 157 ASP A O 1
ATOM 1321 N N . MET A 1 158 ? 5.133 11.146 6.288 1.00 92.31 158 MET A N 1
ATOM 1322 C CA . MET A 1 158 ? 4.425 11.207 7.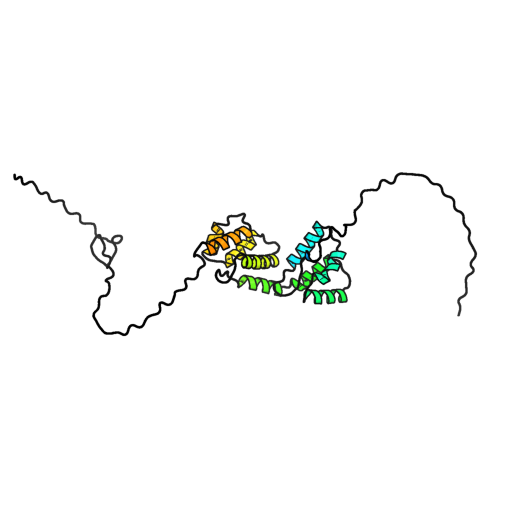566 1.00 92.31 158 MET A CA 1
ATOM 1323 C C . MET A 1 158 ? 4.808 10.027 8.458 1.00 92.31 158 MET A C 1
ATOM 1325 O O . MET A 1 158 ? 4.850 8.889 8.003 1.00 92.31 158 MET A O 1
ATOM 1329 N N . SER A 1 159 ? 5.020 10.287 9.751 1.00 92.75 159 SER A N 1
ATOM 1330 C CA . SER A 1 159 ? 5.312 9.222 10.710 1.00 92.75 159 SER A CA 1
ATOM 1331 C C . SER A 1 159 ? 4.135 8.260 10.882 1.00 92.75 159 SER A C 1
ATOM 1333 O O . SER A 1 159 ? 2.968 8.662 10.849 1.00 92.75 159 SER A O 1
ATOM 1335 N N . ASP A 1 160 ? 4.451 6.995 11.157 1.00 91.25 160 ASP A N 1
ATOM 1336 C CA . ASP A 1 160 ? 3.451 5.956 11.408 1.00 91.25 160 ASP A CA 1
ATOM 1337 C C . ASP A 1 160 ? 2.506 6.320 12.565 1.00 91.25 160 ASP A C 1
ATOM 1339 O O . ASP A 1 160 ? 1.298 6.130 12.433 1.00 91.25 160 ASP A O 1
ATOM 1343 N N . SER A 1 161 ? 3.007 6.930 13.652 1.00 91.69 161 SER A N 1
ATOM 1344 C CA . SER A 1 161 ? 2.146 7.410 14.752 1.00 91.69 161 SER A CA 1
ATOM 1345 C C . SER A 1 161 ? 1.125 8.445 14.259 1.00 91.69 161 SER A C 1
ATOM 1347 O O . SER A 1 161 ? -0.069 8.341 14.542 1.00 91.69 161 SER A O 1
ATOM 1349 N N . MET A 1 162 ? 1.554 9.413 13.441 1.00 93.00 162 MET A N 1
ATOM 1350 C CA . MET A 1 162 ? 0.656 10.442 12.914 1.00 93.00 162 MET A CA 1
ATOM 1351 C C . MET A 1 162 ? -0.377 9.861 11.939 1.00 93.00 162 MET A C 1
ATOM 1353 O O . MET A 1 162 ? -1.544 10.265 11.964 1.00 93.00 162 MET A O 1
ATOM 1357 N N . ILE A 1 163 ? 0.023 8.893 11.107 1.00 94.94 163 ILE A N 1
ATOM 1358 C CA . ILE A 1 163 ? -0.895 8.144 10.238 1.00 94.94 163 ILE A CA 1
ATOM 1359 C C . ILE A 1 163 ? -1.943 7.417 11.089 1.00 94.94 163 ILE A C 1
ATOM 1361 O O . ILE A 1 163 ? -3.141 7.595 10.861 1.00 94.94 163 ILE A O 1
ATOM 1365 N N . ASN A 1 164 ? -1.512 6.670 12.107 1.00 95.00 164 ASN A N 1
ATOM 1366 C CA . ASN A 1 164 ? -2.395 5.921 13.002 1.00 95.00 164 ASN A CA 1
ATOM 1367 C C . ASN A 1 164 ? -3.379 6.848 13.730 1.00 95.00 164 ASN A C 1
ATOM 1369 O O . ASN A 1 164 ? -4.581 6.587 13.756 1.00 95.00 164 ASN A O 1
ATOM 1373 N N . MET A 1 165 ? -2.906 7.994 14.221 1.00 92.31 165 MET A N 1
ATOM 1374 C CA . MET A 1 165 ? -3.746 9.003 14.868 1.00 92.31 165 MET A CA 1
ATOM 1375 C C . MET A 1 165 ? -4.772 9.627 13.919 1.00 92.31 165 MET A C 1
ATOM 1377 O O . MET A 1 165 ? -5.902 9.904 14.327 1.00 92.31 165 MET A O 1
ATOM 1381 N N . ARG A 1 166 ? -4.425 9.845 12.646 1.00 94.62 166 ARG A N 1
ATOM 1382 C CA . ARG A 1 166 ? -5.386 10.323 11.638 1.00 94.62 166 ARG A CA 1
ATOM 1383 C C . ARG A 1 166 ? -6.473 9.297 11.348 1.00 94.62 166 ARG A C 1
ATOM 1385 O O . ARG A 1 166 ? -7.629 9.687 11.213 1.00 94.62 166 ARG A O 1
ATOM 1392 N N . ILE A 1 167 ? -6.120 8.016 11.275 1.00 95.44 167 ILE A N 1
ATOM 1393 C CA . ILE A 1 167 ? -7.089 6.924 11.108 1.00 95.44 167 ILE A CA 1
ATOM 1394 C C . ILE A 1 167 ? -8.012 6.866 12.324 1.00 95.44 167 ILE A C 1
ATOM 1396 O O . ILE A 1 167 ? -9.228 6.812 12.167 1.00 95.44 167 ILE A O 1
ATOM 1400 N N . LEU A 1 168 ? -7.457 6.979 13.531 1.00 93.69 168 LEU A N 1
ATOM 1401 C CA . LEU A 1 168 ? -8.226 6.924 14.769 1.00 93.69 168 LEU A CA 1
ATOM 1402 C C . LEU A 1 168 ? -9.275 8.043 14.884 1.00 93.69 168 LEU A C 1
ATOM 1404 O O . LEU A 1 168 ? -10.374 7.810 15.380 1.00 93.69 168 LEU A O 1
ATOM 1408 N N . ARG A 1 169 ? -8.995 9.239 14.349 1.00 93.06 169 ARG A N 1
ATOM 1409 C CA . ARG A 1 169 ? -9.985 10.334 14.266 1.00 93.06 169 ARG A CA 1
ATOM 1410 C C . ARG A 1 169 ? -11.221 9.982 13.435 1.00 93.06 169 ARG A C 1
ATOM 1412 O O . ARG A 1 169 ? -12.251 10.632 13.578 1.00 93.06 169 ARG A O 1
ATOM 1419 N N . LYS A 1 170 ? -11.138 8.981 12.552 1.00 94.62 170 LYS A N 1
ATOM 1420 C CA . LYS A 1 170 ? -12.288 8.482 11.781 1.00 94.62 170 LYS A CA 1
ATOM 1421 C C . LYS A 1 170 ? -13.144 7.479 12.567 1.00 94.62 170 LYS A C 1
ATOM 1423 O O . LYS A 1 170 ? -14.228 7.142 12.101 1.00 94.62 170 LYS A O 1
ATOM 1428 N N . CYS A 1 171 ? -12.703 7.034 13.747 1.00 90.81 171 CYS A N 1
ATOM 1429 C CA . CYS A 1 171 ? -13.540 6.297 14.698 1.00 90.81 171 CYS A CA 1
ATOM 1430 C C . CYS A 1 171 ? -14.489 7.237 15.449 1.00 90.81 171 CYS A C 1
ATOM 1432 O O . CYS A 1 171 ? -15.675 6.944 15.572 1.00 90.81 171 CYS A O 1
ATOM 1434 N N . GLY A 1 172 ? -13.968 8.383 15.901 1.00 85.38 172 GLY A N 1
ATOM 1435 C CA . GLY A 1 172 ? -14.722 9.408 16.615 1.00 85.38 172 GLY A CA 1
ATOM 1436 C C . GLY A 1 172 ? -15.229 8.986 18.001 1.00 85.38 172 GLY A C 1
ATOM 1437 O O . GLY A 1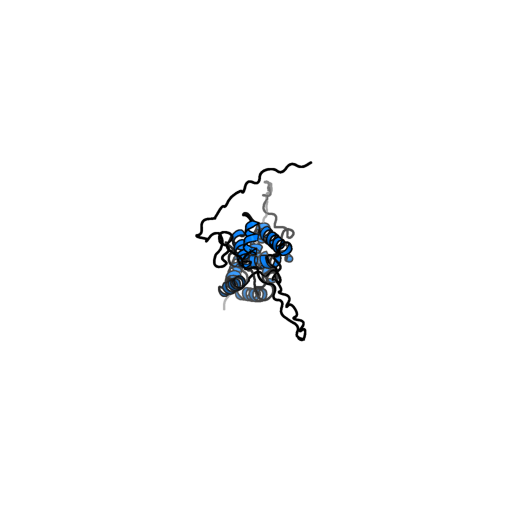 172 ? -15.175 7.821 18.406 1.00 85.38 172 GLY A O 1
ATOM 1438 N N . GLY A 1 173 ? -15.737 9.976 18.739 1.00 87.31 173 GLY A N 1
ATOM 1439 C CA . GLY A 1 173 ? -16.495 9.784 19.977 1.00 87.31 173 GLY A CA 1
ATOM 1440 C C . GLY A 1 173 ? -15.768 8.984 21.062 1.00 87.31 173 GLY A C 1
ATOM 1441 O O . GLY A 1 173 ? -14.579 9.170 21.326 1.00 87.31 173 GLY A O 1
ATOM 1442 N N . GLU A 1 174 ? -16.519 8.100 21.716 1.00 87.38 174 GLU A N 1
ATOM 1443 C CA . GLU A 1 174 ? -16.040 7.279 22.831 1.00 87.38 174 GLU A CA 1
ATOM 1444 C C . GLU A 1 174 ? -14.998 6.241 22.401 1.00 87.38 174 GLU A C 1
ATOM 1446 O O . GLU A 1 174 ? -14.073 5.967 23.162 1.00 87.38 174 GLU A O 1
ATOM 1451 N N . LEU A 1 175 ? -15.101 5.700 21.180 1.00 89.38 175 LEU A N 1
ATOM 1452 C CA . LEU A 1 175 ? -14.145 4.716 20.669 1.00 89.38 175 LEU A CA 1
ATOM 1453 C C . LEU A 1 175 ? -12.761 5.345 20.468 1.00 89.38 175 LEU A C 1
ATOM 1455 O O . LEU A 1 175 ? -11.764 4.795 20.929 1.00 89.38 175 LEU A O 1
ATOM 1459 N N . GLU A 1 176 ? -12.697 6.519 19.830 1.00 92.06 176 GLU A N 1
ATOM 1460 C CA . GLU A 1 176 ? -11.445 7.271 19.683 1.00 92.06 176 GLU A CA 1
ATOM 1461 C C . GLU A 1 176 ? -10.813 7.577 21.047 1.00 92.06 176 GLU A C 1
ATOM 1463 O O . GLU A 1 176 ? -9.610 7.383 21.228 1.00 92.06 176 GLU A O 1
ATOM 1468 N N . HIS A 1 177 ? -11.612 8.051 22.006 1.00 91.00 177 HIS A N 1
ATOM 1469 C CA . HIS A 1 177 ? -11.118 8.389 23.338 1.00 91.00 177 HIS A C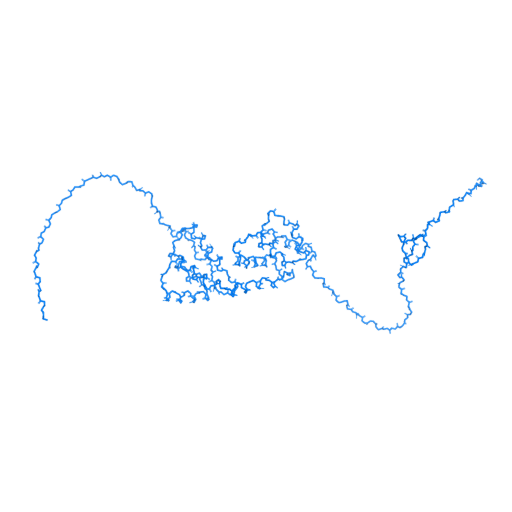A 1
ATOM 1470 C C . HIS A 1 177 ? -10.592 7.159 24.086 1.00 91.00 177 HIS A C 1
ATOM 1472 O O . HIS A 1 177 ? -9.473 7.190 24.593 1.00 91.00 177 HIS A O 1
ATOM 1478 N N . ALA A 1 178 ? -11.360 6.068 24.100 1.00 90.94 178 ALA A N 1
ATOM 1479 C CA . ALA A 1 178 ? -10.984 4.833 24.778 1.00 90.94 178 ALA A CA 1
ATOM 1480 C C . ALA A 1 178 ? -9.673 4.258 24.226 1.00 90.94 178 ALA A C 1
ATOM 1482 O O . ALA A 1 178 ? -8.791 3.903 25.004 1.00 90.94 178 ALA A O 1
ATOM 1483 N N . ILE A 1 179 ? -9.503 4.237 22.899 1.00 91.19 179 ILE A N 1
ATOM 1484 C CA . ILE A 1 179 ? -8.262 3.759 22.276 1.00 91.19 179 ILE A CA 1
ATOM 1485 C C . ILE A 1 179 ? -7.082 4.651 22.671 1.00 91.19 179 ILE A C 1
ATOM 1487 O O . ILE A 1 179 ? -6.047 4.127 23.062 1.00 91.19 179 ILE A O 1
ATOM 1491 N N . LYS A 1 180 ? -7.221 5.985 22.648 1.00 90.38 180 LYS A N 1
ATOM 1492 C CA . LYS A 1 180 ? -6.136 6.898 23.070 1.00 90.38 180 LYS A CA 1
ATOM 1493 C C . LYS A 1 180 ? -5.714 6.707 24.524 1.00 90.38 180 LYS A C 1
ATOM 1495 O O . LYS A 1 180 ? -4.555 6.933 24.849 1.00 90.38 180 LYS A O 1
ATOM 1500 N N . CYS A 1 181 ? -6.639 6.326 25.400 1.00 89.19 181 CYS A N 1
ATOM 1501 C CA . CYS A 1 181 ? -6.317 6.043 26.795 1.00 89.19 181 CYS A CA 1
ATOM 1502 C C . CYS A 1 181 ? -5.517 4.743 26.969 1.00 89.19 181 CYS A C 1
ATOM 1504 O O . CYS A 1 181 ? -4.771 4.630 27.937 1.00 89.19 181 CYS A O 1
ATOM 1506 N N . ILE A 1 182 ? -5.667 3.779 26.057 1.00 88.62 182 ILE A N 1
ATOM 1507 C CA . ILE A 1 182 ? -4.932 2.506 26.075 1.00 88.62 182 ILE A CA 1
ATOM 1508 C C . ILE A 1 182 ? -3.582 2.657 25.360 1.00 88.62 182 ILE A C 1
ATOM 1510 O O . ILE A 1 182 ? -2.541 2.253 25.873 1.00 88.62 182 ILE A O 1
ATOM 1514 N N . CYS A 1 183 ? -3.603 3.269 24.179 1.00 88.75 183 CYS A N 1
ATOM 1515 C CA . CYS A 1 183 ? -2.470 3.458 23.285 1.00 88.75 183 CYS A CA 1
ATOM 1516 C C . CYS A 1 183 ? -1.654 4.702 23.668 1.00 88.75 183 CYS A C 1
ATOM 1518 O O . CYS A 1 183 ? -1.728 5.736 23.003 1.00 88.75 183 CYS A O 1
ATOM 1520 N N . VAL A 1 184 ? -0.869 4.608 24.744 1.00 84.00 184 VAL A N 1
ATOM 1521 C CA . VAL A 1 184 ? 0.089 5.656 25.136 1.00 84.00 184 VAL A CA 1
ATOM 1522 C C . VAL A 1 184 ? 1.366 5.524 24.300 1.00 84.00 184 VAL A C 1
ATOM 1524 O O . VAL A 1 184 ? 1.865 4.421 24.100 1.00 84.00 184 VAL A O 1
ATOM 1527 N N . GLU A 1 185 ? 1.892 6.636 23.780 1.00 80.12 185 GLU A N 1
ATOM 1528 C CA . GLU A 1 185 ? 3.089 6.613 22.929 1.00 80.12 185 GLU A CA 1
ATOM 1529 C C . GLU A 1 185 ? 4.345 6.105 23.676 1.00 80.12 185 GLU A C 1
ATOM 1531 O O . GLU A 1 185 ? 4.537 6.452 24.845 1.00 80.12 185 GLU A O 1
ATOM 1536 N N . PRO A 1 186 ? 5.243 5.351 23.005 1.00 80.88 186 PRO A N 1
ATOM 1537 C CA . PRO A 1 186 ? 5.167 4.902 21.611 1.00 80.88 186 PRO A CA 1
ATOM 1538 C C . PRO A 1 186 ? 4.214 3.708 21.438 1.00 80.88 186 PRO A C 1
ATOM 1540 O O . PRO A 1 186 ? 4.302 2.725 22.164 1.00 80.88 186 PRO A O 1
ATOM 1543 N N . CYS A 1 187 ? 3.328 3.782 20.441 1.00 87.56 187 CYS A N 1
ATOM 1544 C CA . CYS A 1 187 ? 2.305 2.768 20.189 1.00 87.56 187 CYS A CA 1
ATOM 1545 C C . CYS A 1 187 ? 2.354 2.305 18.725 1.00 87.56 187 CYS A C 1
ATOM 1547 O O . CYS A 1 187 ? 2.362 3.133 17.806 1.00 87.56 187 CYS A O 1
ATOM 1549 N N . SER A 1 188 ? 2.431 0.991 18.508 1.00 93.38 188 SER A N 1
ATOM 1550 C CA . SER A 1 188 ? 2.516 0.392 17.172 1.00 93.38 188 SER A CA 1
ATOM 1551 C C . SER A 1 188 ? 1.155 0.354 16.475 1.00 93.38 188 SER A C 1
ATOM 1553 O O . SER A 1 188 ? 0.111 0.596 17.076 1.00 93.38 188 SER A O 1
ATOM 1555 N N . THR A 1 189 ? 1.144 0.042 15.179 1.00 94.31 189 THR A N 1
ATOM 1556 C CA . THR A 1 189 ? -0.120 -0.069 14.422 1.00 94.31 189 THR A CA 1
ATOM 1557 C C . THR A 1 189 ? -0.956 -1.235 14.937 1.00 94.31 189 THR A C 1
ATOM 1559 O O . THR A 1 189 ? -2.177 -1.147 15.034 1.00 94.31 189 THR A O 1
ATOM 1562 N N . GLU A 1 190 ? -0.272 -2.307 15.306 1.00 94.69 190 GLU A N 1
ATOM 1563 C CA . GLU A 1 190 ? -0.807 -3.529 15.874 1.00 94.69 190 GLU A CA 1
ATOM 1564 C C . GLU A 1 190 ? -1.466 -3.239 17.222 1.00 94.69 190 GLU A C 1
ATOM 1566 O O . GLU A 1 190 ? -2.575 -3.700 17.460 1.00 94.69 190 GLU A O 1
ATOM 1571 N N . ASP A 1 191 ? -0.854 -2.403 18.062 1.00 94.56 191 ASP A N 1
ATOM 1572 C CA . ASP A 1 191 ? -1.436 -1.996 19.344 1.00 94.56 191 ASP A CA 1
ATOM 1573 C C . ASP A 1 191 ? -2.742 -1.208 19.161 1.00 94.56 191 ASP A C 1
ATOM 1575 O O . ASP A 1 191 ? -3.716 -1.472 19.870 1.00 94.56 191 ASP A O 1
ATOM 1579 N N . TYR A 1 192 ? -2.806 -0.286 18.188 1.00 94.56 192 TYR A N 1
ATOM 1580 C CA . TYR A 1 192 ? -4.049 0.424 17.851 1.00 94.56 192 TYR A CA 1
ATOM 1581 C C . TYR A 1 192 ? -5.141 -0.543 17.380 1.00 94.56 192 TYR A C 1
ATOM 1583 O O . TYR A 1 192 ? -6.286 -0.440 17.823 1.00 94.56 192 TYR A O 1
ATOM 1591 N N . ILE A 1 193 ? -4.795 -1.490 16.502 1.00 95.38 193 ILE A N 1
ATOM 1592 C CA . ILE A 1 193 ? -5.736 -2.486 15.972 1.00 95.38 193 ILE A CA 1
ATOM 1593 C C . ILE A 1 193 ? -6.230 -3.407 17.090 1.00 95.38 193 ILE A C 1
ATOM 1595 O O . ILE A 1 193 ? -7.438 -3.551 17.261 1.00 95.38 193 ILE A O 1
ATOM 1599 N N . ASN A 1 194 ? -5.319 -3.972 17.883 1.00 94.88 194 ASN A N 1
ATOM 1600 C CA . ASN A 1 194 ? -5.641 -4.866 18.993 1.00 94.88 194 ASN A CA 1
ATOM 1601 C C . ASN A 1 194 ? -6.525 -4.164 20.028 1.00 94.88 194 ASN A C 1
ATOM 1603 O O . ASN A 1 194 ? -7.521 -4.729 20.467 1.00 94.88 194 ASN A O 1
ATOM 1607 N N . SER A 1 195 ? -6.215 -2.911 20.376 1.00 92.88 195 SER A N 1
ATOM 1608 C CA . SER A 1 195 ? -7.024 -2.119 21.314 1.00 92.88 195 SER A CA 1
ATOM 1609 C C . SER A 1 195 ? -8.424 -1.845 20.768 1.00 92.88 195 SER A C 1
ATOM 1611 O O . SER A 1 195 ? -9.412 -1.927 21.496 1.00 92.88 195 SER A O 1
ATOM 1613 N N . MET A 1 196 ? -8.529 -1.549 19.473 1.00 93.38 196 MET A N 1
ATOM 1614 C CA . MET A 1 196 ? -9.804 -1.336 18.797 1.00 93.38 196 MET A CA 1
ATOM 1615 C C . MET A 1 196 ? -10.652 -2.616 18.766 1.00 93.38 196 MET A C 1
ATOM 1617 O O . MET A 1 196 ? -11.840 -2.564 19.086 1.00 93.38 196 MET A O 1
ATOM 1621 N N . GLU A 1 197 ? -10.053 -3.766 18.446 1.00 92.94 197 GLU A N 1
ATOM 1622 C CA . GLU A 1 197 ? -10.715 -5.076 18.513 1.00 92.94 197 GLU A CA 1
ATOM 1623 C C . GLU A 1 197 ? -11.158 -5.416 19.937 1.00 92.94 197 GLU A C 1
ATOM 1625 O O . GLU A 1 197 ? -12.294 -5.852 20.144 1.00 92.94 197 GLU A O 1
ATOM 1630 N N . ASP A 1 198 ? -10.309 -5.157 20.931 1.00 91.94 198 ASP A N 1
ATOM 1631 C CA . ASP A 1 198 ? -10.614 -5.437 22.331 1.00 91.94 198 ASP A CA 1
ATOM 1632 C C . ASP A 1 198 ? -11.792 -4.601 22.835 1.00 91.94 198 ASP A C 1
ATOM 1634 O O . ASP A 1 198 ? -12.743 -5.129 23.413 1.00 91.94 198 ASP A O 1
ATOM 1638 N N . ILE A 1 199 ? -11.798 -3.298 22.538 1.00 90.88 199 ILE A N 1
ATOM 1639 C CA . ILE A 1 199 ? -12.894 -2.405 22.919 1.00 90.88 199 ILE A CA 1
ATOM 1640 C C . ILE A 1 199 ? -14.198 -2.840 22.249 1.00 90.88 199 ILE A C 1
ATOM 1642 O O . ILE A 1 199 ? -15.228 -2.928 22.919 1.00 90.88 199 ILE A O 1
ATOM 1646 N N . ILE A 1 200 ? -14.189 -3.141 20.951 1.00 88.88 200 ILE A N 1
ATOM 1647 C CA . ILE A 1 200 ? -15.410 -3.522 20.223 1.00 88.88 200 ILE A CA 1
ATOM 1648 C C . ILE A 1 200 ? -15.973 -4.853 20.735 1.00 88.88 200 ILE A C 1
ATOM 1650 O O . ILE A 1 200 ? -17.190 -5.006 20.860 1.00 88.88 200 ILE A O 1
ATOM 1654 N N . THR A 1 201 ? -15.104 -5.814 21.052 1.00 87.06 201 THR A N 1
ATOM 1655 C CA . THR A 1 201 ? -15.520 -7.146 21.509 1.00 87.06 201 THR A CA 1
ATOM 1656 C C . THR A 1 201 ? -15.949 -7.161 22.974 1.00 87.06 201 THR A C 1
ATOM 1658 O O . THR A 1 201 ? -16.948 -7.802 23.310 1.00 87.06 201 THR A O 1
ATOM 1661 N N . ARG A 1 202 ? -15.237 -6.442 23.852 1.00 83.94 202 ARG A N 1
ATOM 1662 C CA . ARG A 1 202 ? -15.445 -6.487 25.309 1.00 83.94 202 ARG A CA 1
ATOM 1663 C C . ARG A 1 202 ? -16.368 -5.400 25.844 1.00 83.94 202 ARG A C 1
ATOM 1665 O O . ARG A 1 202 ? -16.908 -5.557 26.938 1.00 83.94 202 ARG A O 1
ATOM 1672 N N . THR A 1 203 ? -16.588 -4.316 25.103 1.00 79.88 203 THR A N 1
ATOM 1673 C CA . THR A 1 203 ? -17.410 -3.187 25.568 1.00 79.88 203 THR A CA 1
ATOM 1674 C C . THR A 1 203 ? -18.698 -3.025 24.757 1.00 79.88 203 THR A C 1
ATOM 1676 O O . THR A 1 203 ? -18.918 -3.656 23.723 1.00 79.88 203 THR A O 1
ATOM 1679 N N . ARG A 1 204 ? -19.608 -2.179 25.253 1.00 69.25 204 ARG A N 1
ATOM 1680 C CA . ARG A 1 204 ? -20.827 -1.779 24.527 1.00 69.25 204 ARG A CA 1
ATOM 1681 C C . ARG A 1 204 ? -20.667 -0.456 23.770 1.00 69.25 204 ARG A C 1
ATOM 1683 O O . ARG A 1 204 ? -21.648 -0.000 23.196 1.00 69.25 204 ARG A O 1
ATOM 1690 N N . ILE A 1 205 ? -19.462 0.125 23.740 1.00 74.62 205 ILE A N 1
ATOM 1691 C CA . ILE A 1 205 ? -19.189 1.480 23.221 1.00 74.62 205 ILE A CA 1
ATOM 1692 C C . ILE A 1 205 ? -19.613 1.633 21.752 1.00 74.62 205 ILE A C 1
ATOM 1694 O O . ILE A 1 205 ? -20.048 2.700 21.338 1.00 74.62 205 ILE A O 1
ATOM 1698 N N . CYS A 1 206 ? -19.541 0.559 20.963 1.00 61.56 206 CYS A N 1
ATOM 1699 C CA . CYS A 1 206 ? -19.827 0.620 19.528 1.00 61.56 206 CYS A CA 1
ATOM 1700 C C . CYS A 1 206 ? -21.165 -0.012 19.108 1.00 61.56 206 CYS A C 1
ATOM 1702 O O . CYS A 1 206 ? -21.461 -0.073 17.919 1.00 61.56 206 CYS A O 1
ATOM 1704 N N . LYS A 1 207 ? -21.982 -0.500 20.053 1.00 63.34 207 LYS A N 1
ATOM 1705 C CA . LYS A 1 207 ? -23.243 -1.182 19.723 1.00 63.34 207 LYS A CA 1
ATOM 1706 C C . LYS A 1 207 ? -24.365 -0.163 19.555 1.00 63.34 207 LYS A C 1
ATOM 1708 O O . LYS A 1 207 ? -24.735 0.508 20.519 1.00 63.34 207 LYS A O 1
ATOM 1713 N N . THR A 1 208 ? -24.951 -0.088 18.359 1.00 53.41 208 THR A N 1
ATOM 1714 C CA . THR A 1 208 ? -26.185 0.673 18.146 1.00 53.41 208 THR A CA 1
ATOM 1715 C C . THR A 1 208 ? -27.285 0.043 18.989 1.00 53.41 208 THR A C 1
ATOM 1717 O O . THR A 1 208 ? -27.577 -1.149 18.878 1.00 53.41 208 THR A O 1
ATOM 1720 N N . TRP A 1 209 ? -27.917 0.830 19.858 1.00 42.88 209 TRP A N 1
ATOM 1721 C CA . TRP A 1 209 ? -29.107 0.373 20.564 1.00 42.88 209 TRP A CA 1
ATOM 1722 C C . TRP A 1 209 ? -30.234 0.214 19.546 1.00 42.88 209 TRP A C 1
ATOM 1724 O O . TRP A 1 209 ? -30.909 1.185 19.198 1.00 42.88 209 TRP A O 1
ATOM 1734 N N . VAL A 1 210 ? -30.464 -1.013 19.076 1.00 42.78 210 VAL A N 1
ATOM 1735 C CA . VAL A 1 210 ? -31.714 -1.352 18.398 1.00 42.78 210 VAL A CA 1
ATOM 1736 C C . VAL A 1 210 ? -32.813 -1.170 19.437 1.00 42.78 210 VAL A C 1
ATOM 1738 O O . VAL A 1 210 ? -32.992 -1.999 20.331 1.00 42.78 210 VAL A O 1
ATOM 1741 N N . ARG A 1 211 ? -33.548 -0.056 19.359 1.00 42.88 211 ARG A N 1
ATOM 1742 C CA . ARG A 1 211 ? -34.847 0.021 20.023 1.00 42.88 211 ARG A CA 1
ATOM 1743 C C . ARG A 1 211 ? -35.715 -1.012 19.328 1.00 42.88 211 ARG A C 1
ATOM 1745 O O . ARG A 1 211 ? -36.181 -0.767 18.220 1.00 42.88 211 ARG A O 1
ATOM 1752 N N . VAL A 1 212 ? -35.895 -2.170 19.957 1.00 42.62 212 VAL A N 1
ATOM 1753 C CA . VAL A 1 212 ? -36.929 -3.113 19.537 1.00 42.62 212 VAL A CA 1
ATOM 1754 C C . VAL A 1 212 ? -38.241 -2.324 19.564 1.00 42.62 212 VAL A C 1
ATOM 1756 O O . VAL A 1 212 ? -38.571 -1.774 20.622 1.00 42.62 212 VAL A O 1
ATOM 1759 N N . PRO A 1 213 ? -38.962 -2.179 18.437 1.00 47.50 213 PRO A N 1
ATOM 1760 C CA . PRO A 1 213 ? -40.293 -1.605 18.467 1.00 47.50 213 PRO A CA 1
ATOM 1761 C C . PRO A 1 213 ? -41.116 -2.498 19.384 1.00 47.50 213 PRO A C 1
ATOM 1763 O O . PRO A 1 213 ? -41.309 -3.679 19.110 1.00 47.50 213 PRO A O 1
ATOM 1766 N N . MET A 1 214 ? -41.519 -1.959 20.528 1.00 44.34 214 MET A N 1
ATOM 1767 C CA . MET A 1 214 ? -42.402 -2.660 21.442 1.00 44.34 214 MET A CA 1
ATOM 1768 C C . MET A 1 214 ? -43.721 -2.830 20.684 1.00 44.34 214 MET A C 1
ATOM 1770 O O . MET A 1 214 ? -44.433 -1.847 20.485 1.00 44.34 214 MET A O 1
ATOM 1774 N N . GLU A 1 215 ? -43.989 -4.033 20.168 1.00 42.91 215 GLU A N 1
ATOM 1775 C CA . GLU A 1 215 ? -45.241 -4.344 19.480 1.00 42.91 215 GLU A CA 1
ATOM 1776 C C . GLU A 1 215 ? -46.398 -3.987 20.411 1.00 42.91 215 GLU A C 1
ATOM 1778 O O . GLU A 1 215 ? -46.652 -4.637 21.431 1.00 42.91 215 GLU A O 1
ATOM 1783 N N . SER A 1 216 ? -47.089 -2.903 20.072 1.00 44.06 216 SER A N 1
ATOM 1784 C CA . SER A 1 216 ? -48.300 -2.476 20.740 1.00 44.06 216 SER A CA 1
ATOM 1785 C C . SER A 1 216 ? -49.401 -3.464 20.379 1.00 44.06 216 SER A C 1
ATOM 1787 O O . SER A 1 216 ? -50.128 -3.299 19.401 1.00 44.06 216 SER A O 1
ATOM 1789 N N . LYS A 1 217 ? -49.544 -4.521 21.186 1.00 38.53 217 LYS A N 1
ATOM 1790 C CA . LYS A 1 217 ? -50.752 -5.346 21.165 1.00 38.53 217 LYS A CA 1
ATOM 1791 C C . LYS A 1 217 ? -51.940 -4.427 21.446 1.00 38.53 217 LYS A C 1
ATOM 1793 O O . LYS A 1 217 ? -52.114 -3.948 22.566 1.00 38.53 217 LYS A O 1
ATOM 1798 N N . MET A 1 218 ? -52.728 -4.154 20.408 1.00 41.62 218 MET A N 1
ATOM 1799 C CA . MET A 1 218 ? -54.012 -3.475 20.520 1.00 41.62 218 MET A CA 1
ATOM 1800 C C . MET A 1 218 ? -54.931 -4.336 21.387 1.00 41.62 218 MET A C 1
ATOM 1802 O O . MET A 1 218 ? -55.507 -5.314 20.919 1.00 41.62 218 MET A O 1
ATOM 1806 N N . VAL A 1 219 ? -55.058 -3.979 22.664 1.00 36.75 219 VAL A N 1
ATOM 1807 C CA . VAL A 1 219 ? -56.133 -4.484 23.517 1.00 36.75 219 VAL A CA 1
ATOM 1808 C C . VAL A 1 219 ? -57.308 -3.526 23.367 1.00 36.75 219 VAL A C 1
ATOM 1810 O O . VAL A 1 219 ? -57.253 -2.358 23.754 1.00 36.75 219 VAL A O 1
ATOM 1813 N N . SER A 1 220 ? -58.360 -4.035 22.737 1.00 38.75 220 SER A N 1
ATOM 1814 C CA . SER A 1 220 ? -59.669 -3.411 22.599 1.00 38.75 220 SER A CA 1
ATOM 1815 C C . SER A 1 220 ? -60.233 -3.013 23.966 1.00 38.75 220 SER A C 1
ATOM 1817 O O . SER A 1 220 ? -60.349 -3.833 24.876 1.00 38.75 220 SER A O 1
ATOM 1819 N N . LYS A 1 221 ? -60.573 -1.727 24.093 1.00 35.53 221 LYS A N 1
ATOM 1820 C CA . LYS A 1 221 ? -61.176 -1.116 25.280 1.00 35.53 221 LYS A CA 1
ATOM 1821 C C . LYS A 1 221 ? -62.558 -1.714 25.555 1.00 35.53 221 LYS A C 1
ATOM 1823 O O . LYS A 1 221 ? -63.491 -1.474 24.796 1.00 35.53 221 LYS A O 1
ATOM 1828 N N . THR A 1 222 ? -62.709 -2.340 26.715 1.00 34.72 222 THR A N 1
ATOM 1829 C CA . THR A 1 222 ? -63.956 -2.270 27.488 1.00 34.72 222 THR A CA 1
ATOM 1830 C C . THR A 1 222 ? -63.647 -1.600 28.819 1.00 34.72 222 THR A C 1
ATOM 1832 O O . THR A 1 222 ? -62.741 -1.999 29.544 1.00 34.72 222 THR A O 1
ATOM 1835 N N . SER A 1 223 ? -64.373 -0.514 29.058 1.00 42.66 223 SER A N 1
ATOM 1836 C CA . SER A 1 223 ? -64.291 0.436 30.165 1.00 42.66 223 SER A CA 1
ATOM 1837 C C . SER A 1 223 ? -64.236 -0.207 31.552 1.00 42.66 223 SER A C 1
ATOM 1839 O O . SER A 1 223 ? -65.126 -0.995 31.875 1.00 42.66 223 SER A O 1
ATOM 1841 N N . LYS A 1 224 ? -63.276 0.223 32.385 1.00 39.62 224 LYS A N 1
ATOM 1842 C CA . LYS A 1 224 ? -63.416 0.363 33.846 1.00 39.62 224 LYS A CA 1
ATOM 1843 C C . LYS A 1 224 ? -62.288 1.235 34.430 1.00 39.62 224 LYS A C 1
ATOM 1845 O O . LYS A 1 224 ? -61.130 1.067 34.072 1.00 39.62 224 LYS A O 1
ATOM 1850 N N . GLU A 1 225 ? -62.735 2.180 35.252 1.00 36.78 225 GLU A N 1
ATOM 1851 C CA . GLU A 1 225 ? -62.107 3.211 36.099 1.00 36.78 225 GLU A CA 1
ATOM 1852 C C . GLU A 1 225 ? -60.578 3.355 36.252 1.00 36.78 225 GLU A C 1
ATOM 1854 O O . GLU A 1 225 ? -59.822 2.411 36.468 1.00 36.78 225 GLU A O 1
ATOM 1859 N N . ASP A 1 226 ? -60.200 4.640 36.252 1.00 43.19 226 ASP A N 1
ATOM 1860 C CA . ASP A 1 226 ? -58.916 5.275 36.546 1.00 43.19 226 ASP A CA 1
ATOM 1861 C C . ASP A 1 226 ? -58.215 4.810 37.832 1.00 43.19 226 ASP A C 1
ATOM 1863 O O . ASP A 1 226 ? -58.751 4.966 38.928 1.00 43.19 226 ASP A O 1
ATOM 1867 N N . LYS A 1 227 ? -56.931 4.431 37.710 1.00 40.28 227 LYS A N 1
ATOM 1868 C CA . LYS A 1 227 ? -55.893 4.696 38.728 1.00 40.28 227 LYS A CA 1
ATOM 1869 C C . LYS A 1 227 ? -54.548 4.992 38.057 1.00 40.28 227 LYS A C 1
ATOM 1871 O O . LYS A 1 227 ? -53.820 4.091 37.647 1.00 40.28 227 LYS A O 1
ATOM 1876 N N . ARG A 1 228 ? -54.213 6.279 37.959 1.00 37.94 228 ARG A N 1
ATOM 1877 C CA . ARG A 1 228 ? -52.868 6.773 37.627 1.00 37.94 228 ARG A CA 1
ATOM 1878 C C . ARG A 1 228 ? -51.952 6.573 38.849 1.00 37.94 228 ARG A C 1
ATOM 1880 O O . ARG A 1 228 ? -52.379 6.933 39.943 1.00 37.94 228 ARG A O 1
ATOM 1887 N N . PRO A 1 229 ? -50.717 6.056 38.721 1.00 43.91 229 PRO A N 1
ATOM 1888 C CA . PRO A 1 229 ? -49.762 6.108 39.824 1.00 43.91 229 PRO A CA 1
ATOM 1889 C C . PRO A 1 229 ? -49.343 7.569 40.060 1.00 43.91 229 PRO A C 1
ATOM 1891 O O . PRO A 1 229 ? -48.842 8.235 39.152 1.00 43.91 229 PRO A O 1
ATOM 1894 N N . GLU A 1 230 ? -49.607 8.085 41.262 1.00 47.25 230 GLU A N 1
ATOM 1895 C CA . GLU A 1 230 ? -49.192 9.423 41.692 1.00 47.25 230 GLU A CA 1
ATOM 1896 C C . GLU A 1 230 ? -47.662 9.515 41.738 1.00 47.25 230 GLU A C 1
ATOM 1898 O O . GLU A 1 230 ? -46.990 8.775 42.454 1.00 47.25 230 GLU A O 1
ATOM 1903 N N . ILE A 1 231 ? -47.104 10.451 40.971 1.00 54.72 231 ILE A N 1
ATOM 1904 C CA . ILE A 1 231 ? -45.699 10.850 41.083 1.00 54.72 231 ILE A CA 1
ATOM 1905 C C . ILE A 1 231 ? -45.559 11.601 42.420 1.00 54.72 231 ILE A C 1
ATOM 1907 O O . ILE A 1 231 ? -46.283 12.584 42.611 1.00 54.72 231 ILE A O 1
ATOM 1911 N N . PRO A 1 232 ? -44.662 11.205 43.346 1.00 57.31 232 PRO A N 1
ATOM 1912 C CA . PRO A 1 232 ? -44.533 11.890 44.627 1.00 57.31 232 PRO A CA 1
ATOM 1913 C C . PRO A 1 232 ? -44.077 13.337 44.413 1.00 57.31 232 PRO A C 1
ATOM 1915 O O . PRO A 1 232 ? -42.970 13.591 43.938 1.00 57.31 232 PRO A O 1
ATOM 1918 N N . VAL A 1 233 ? -44.932 14.300 44.759 1.00 60.44 233 VAL A N 1
ATOM 1919 C CA . VAL A 1 233 ? -44.588 15.725 44.695 1.00 60.44 233 VAL A CA 1
ATOM 1920 C C . VAL A 1 233 ? -43.585 16.026 45.808 1.00 60.44 233 VAL A C 1
ATOM 1922 O O . VAL A 1 233 ? -43.928 15.999 46.992 1.00 60.44 233 VAL A O 1
ATOM 1925 N N . LEU A 1 234 ? -42.334 16.293 45.431 1.00 67.88 234 LEU A N 1
ATOM 1926 C CA . LEU A 1 234 ? -41.249 16.555 46.372 1.00 67.88 234 LEU A CA 1
ATOM 1927 C C . LEU A 1 234 ? -41.499 17.882 47.115 1.00 67.88 234 LEU A C 1
ATOM 1929 O O . LEU A 1 234 ? -41.595 18.947 46.505 1.00 67.88 234 LEU A O 1
ATOM 1933 N N . LYS A 1 235 ? -41.632 17.815 48.445 1.00 78.62 235 LYS A N 1
ATOM 1934 C CA . LYS A 1 235 ? -41.857 18.968 49.334 1.00 78.62 235 LYS A CA 1
ATOM 1935 C C . LYS A 1 235 ? -40.534 19.444 49.934 1.00 78.62 235 LYS A C 1
ATOM 1937 O O . LYS A 1 235 ? -39.668 18.638 50.261 1.00 78.62 235 LYS A O 1
ATOM 1942 N N . CYS A 1 236 ? -40.387 20.750 50.149 1.00 77.81 236 CYS A N 1
ATOM 1943 C CA . CYS A 1 236 ? -39.265 21.304 50.904 1.00 77.81 236 CYS A CA 1
ATOM 1944 C C . CYS A 1 236 ? -39.252 20.744 52.335 1.00 77.81 236 CYS A C 1
ATOM 1946 O O . CYS A 1 236 ? -40.185 20.981 53.096 1.00 77.81 236 CYS A O 1
ATOM 1948 N N . HIS A 1 237 ? -38.178 20.076 52.756 1.00 74.81 237 HIS A N 1
ATOM 1949 C CA . HIS A 1 237 ? -38.091 19.489 54.101 1.00 74.81 237 HIS A CA 1
ATOM 1950 C C . HIS A 1 237 ? -37.959 20.531 55.225 1.00 74.81 237 HIS A C 1
ATOM 1952 O O . HIS A 1 237 ? -38.194 20.204 56.382 1.00 74.81 237 HIS A O 1
ATOM 1958 N N . LYS A 1 238 ? -37.613 21.789 54.910 1.00 73.12 238 LYS A N 1
ATOM 1959 C CA . LYS A 1 238 ? -37.533 22.872 55.910 1.00 73.12 238 LYS A CA 1
ATOM 1960 C C . LYS A 1 238 ? -38.874 23.550 56.197 1.00 73.12 238 LYS A C 1
ATOM 1962 O O . LYS A 1 238 ? -39.052 24.079 57.288 1.00 73.12 238 LYS A O 1
ATOM 1967 N N . CYS A 1 239 ? -39.803 23.587 55.236 1.00 77.38 239 CYS A N 1
ATOM 1968 C CA . CYS A 1 239 ? -41.072 24.314 55.402 1.00 77.38 239 CYS A CA 1
ATOM 1969 C C . CYS A 1 239 ? -42.325 23.604 54.865 1.00 77.38 239 CYS A C 1
ATOM 1971 O O . CYS A 1 239 ? -43.420 24.141 54.997 1.00 77.38 239 CYS A O 1
ATOM 1973 N N . GLY A 1 240 ? -42.185 22.431 54.249 1.00 71.94 240 GLY A N 1
ATOM 1974 C CA . GLY A 1 240 ? -43.283 21.597 53.751 1.00 71.94 240 GLY A CA 1
ATOM 1975 C C . GLY A 1 240 ? -43.927 22.044 52.433 1.00 71.94 240 GLY A C 1
ATOM 1976 O O . GLY A 1 240 ? -44.823 21.358 51.947 1.00 71.94 240 GLY A O 1
ATOM 1977 N N . ILE A 1 241 ? -43.493 23.162 51.837 1.00 76.56 241 ILE A N 1
ATOM 1978 C CA . ILE A 1 241 ? -44.090 23.733 50.614 1.00 76.56 241 ILE A CA 1
ATOM 1979 C C . ILE A 1 241 ? -43.458 23.100 49.359 1.00 76.56 241 ILE A C 1
ATOM 1981 O O . ILE A 1 241 ? -42.257 22.844 49.331 1.00 76.56 241 ILE A O 1
ATOM 1985 N N . THR A 1 242 ? -44.252 22.866 48.310 1.00 76.44 242 THR A N 1
ATOM 1986 C CA . THR A 1 242 ? -43.853 22.224 47.033 1.00 76.44 242 THR A CA 1
ATOM 1987 C C . THR A 1 242 ? -43.249 23.179 45.995 1.00 76.44 242 THR A C 1
ATOM 1989 O O . THR A 1 242 ? -42.818 22.747 44.934 1.00 76.44 242 THR A O 1
ATOM 1992 N N . SER A 1 243 ? -43.214 24.484 46.282 1.00 72.25 243 SER A N 1
ATOM 1993 C CA . SER A 1 243 ? -42.757 25.526 45.347 1.00 72.25 243 SER A CA 1
ATOM 1994 C C . SER A 1 243 ? -41.231 25.649 45.239 1.00 72.25 243 SER A C 1
ATOM 1996 O O . SER A 1 243 ? -40.749 26.359 44.361 1.00 72.25 243 SER A O 1
ATOM 1998 N N . HIS A 1 244 ? -40.469 25.044 46.149 1.00 72.44 244 HIS A N 1
ATOM 1999 C CA . HIS A 1 244 ? -39.006 25.127 46.178 1.00 72.44 244 HIS A CA 1
ATOM 2000 C C . HIS A 1 244 ? -38.410 23.919 46.912 1.00 72.44 244 HIS A C 1
ATOM 2002 O O . HIS A 1 244 ? -39.129 23.165 47.569 1.00 72.44 244 HIS A O 1
ATOM 2008 N N . LEU A 1 245 ? -37.088 23.748 46.830 1.00 75.81 245 LEU A N 1
ATOM 2009 C CA . LEU A 1 245 ? -36.349 22.668 47.490 1.00 75.81 245 LEU A CA 1
ATOM 2010 C C . LEU A 1 245 ? -35.635 23.174 48.754 1.00 75.81 245 LEU A C 1
ATOM 2012 O O . LEU A 1 245 ? -35.411 24.369 48.939 1.00 75.81 245 LEU A O 1
ATOM 2016 N N . SER A 1 246 ? -35.251 22.268 49.656 1.00 77.12 246 SER A N 1
ATOM 2017 C CA . SER A 1 246 ? -34.677 22.608 50.975 1.00 77.12 246 SER A CA 1
ATOM 2018 C C . SER A 1 246 ? -33.409 23.477 50.925 1.00 77.12 246 SER A C 1
ATOM 2020 O O . SER A 1 246 ? -33.117 24.201 51.882 1.00 77.12 246 SER A O 1
ATOM 2022 N N . ASN A 1 247 ? -32.661 23.409 49.822 1.00 68.38 247 ASN A N 1
ATOM 2023 C CA . ASN A 1 247 ? -31.444 24.187 49.572 1.00 68.38 247 ASN A CA 1
ATOM 2024 C C . ASN A 1 247 ? -31.723 25.658 49.213 1.00 68.38 247 ASN A C 1
ATOM 2026 O O . ASN A 1 247 ? -30.860 26.503 49.406 1.00 68.38 247 ASN A O 1
ATOM 2030 N N . THR A 1 248 ? -32.930 25.964 48.742 1.00 69.69 248 THR A N 1
ATOM 2031 C CA . THR A 1 248 ? -33.376 27.298 48.308 1.00 69.69 248 THR A CA 1
ATOM 2032 C C . THR A 1 248 ? -34.407 27.899 49.266 1.00 69.69 248 THR A C 1
ATOM 2034 O O . THR A 1 248 ? -34.992 28.946 49.001 1.00 69.69 248 THR A O 1
ATOM 2037 N N . CYS A 1 249 ? -34.627 27.253 50.415 1.00 75.62 249 CYS A N 1
ATOM 2038 C CA . CYS A 1 249 ? -35.588 27.698 51.415 1.00 75.62 249 CYS A CA 1
ATOM 2039 C C . CYS A 1 249 ? -35.030 28.840 52.273 1.00 75.62 249 CYS A C 1
ATOM 2041 O O . CYS A 1 249 ? -34.025 28.679 52.966 1.00 75.62 249 CYS A O 1
ATOM 2043 N N . THR A 1 250 ? -35.744 29.965 52.287 1.00 74.06 250 THR A N 1
ATOM 2044 C CA . THR A 1 250 ? -35.404 31.179 53.046 1.00 74.06 250 THR A CA 1
ATOM 2045 C C . THR A 1 250 ? -35.938 31.184 54.487 1.00 74.06 250 THR A C 1
ATOM 2047 O O . THR A 1 250 ? -35.680 32.128 55.232 1.00 74.06 250 THR A O 1
ATOM 2050 N N . LYS A 1 251 ? -36.661 30.137 54.923 1.00 67.88 251 LYS A N 1
ATOM 2051 C CA . LYS A 1 251 ? -37.185 30.014 56.299 1.00 67.88 251 LYS A CA 1
ATOM 2052 C C . LYS A 1 251 ? -36.191 29.282 57.215 1.00 67.88 251 LYS A C 1
ATOM 2054 O O . LYS A 1 251 ? -35.688 28.217 56.859 1.00 67.88 251 LYS A O 1
ATOM 2059 N N . LYS A 1 252 ? -35.926 29.838 58.407 1.00 59.75 252 LYS A N 1
ATOM 2060 C CA . LYS A 1 252 ? -35.096 29.209 59.455 1.00 59.75 252 LYS A CA 1
ATOM 2061 C C . LYS A 1 252 ? -35.879 28.099 60.177 1.00 59.75 252 LYS A C 1
ATOM 2063 O O . LYS A 1 252 ? -37.067 28.261 60.446 1.00 59.75 252 LYS A O 1
ATOM 2068 N N . THR A 1 253 ? -35.208 26.983 60.463 1.00 53.53 253 THR A N 1
ATOM 2069 C CA . THR A 1 253 ? -35.758 25.774 61.102 1.00 53.53 253 THR A CA 1
ATOM 2070 C C . THR A 1 253 ? -36.342 26.082 62.488 1.00 53.53 253 THR A C 1
ATOM 2072 O O . THR A 1 253 ? -35.662 26.705 63.300 1.00 53.53 253 THR A O 1
ATOM 2075 N N . LYS A 1 254 ? -37.573 25.636 62.781 1.00 47.50 254 LYS A N 1
ATOM 2076 C CA . LYS A 1 254 ? -38.128 25.631 64.147 1.00 47.50 254 LYS A CA 1
ATOM 2077 C C . LYS A 1 254 ? -37.666 24.360 64.870 1.00 47.50 254 LYS A C 1
ATOM 2079 O O . LYS A 1 254 ? -37.907 23.268 64.363 1.00 47.50 254 LYS A O 1
ATOM 2084 N N . ILE A 1 255 ? -37.005 24.512 66.015 1.00 42.06 255 ILE A N 1
ATOM 2085 C CA . ILE A 1 255 ? -36.664 23.433 66.952 1.00 42.06 255 ILE A CA 1
ATOM 2086 C C . ILE A 1 255 ? -37.532 23.665 68.192 1.00 42.06 255 ILE A C 1
ATOM 2088 O O . ILE A 1 255 ? -37.368 24.698 68.831 1.00 42.06 255 ILE A O 1
ATOM 2092 N N . ASN A 1 256 ? -38.423 22.732 68.526 1.00 35.91 256 ASN A N 1
ATOM 2093 C CA . ASN A 1 256 ? -39.173 22.696 69.790 1.00 35.91 256 ASN A CA 1
ATOM 2094 C C . ASN A 1 256 ? -39.090 21.241 70.282 1.00 35.91 256 ASN A C 1
ATOM 2096 O O . ASN A 1 256 ? -39.411 20.336 69.517 1.00 35.91 256 ASN A O 1
ATOM 2100 N N . GLU A 1 257 ? -38.391 20.933 71.375 1.00 36.00 257 GLU A N 1
ATOM 2101 C CA . GLU A 1 257 ? -38.706 21.124 72.810 1.00 36.00 257 GLU A CA 1
ATOM 2102 C C . GLU A 1 257 ? -38.960 19.732 73.411 1.00 36.00 257 GLU A C 1
ATOM 2104 O O . GLU A 1 257 ? -39.957 19.081 73.110 1.00 36.00 257 GLU A O 1
ATOM 2109 N N . ALA A 1 258 ? -38.011 19.251 74.218 1.00 33.50 258 ALA A N 1
ATOM 2110 C CA . ALA A 1 258 ? -38.155 18.023 74.988 1.00 33.50 258 ALA A CA 1
ATOM 2111 C C . ALA A 1 258 ? -39.099 18.284 76.171 1.00 33.50 258 ALA A C 1
ATOM 2113 O O . ALA A 1 258 ? -38.812 19.137 77.010 1.00 33.50 258 ALA A O 1
ATOM 2114 N N . GLN A 1 259 ? -40.216 17.558 76.232 1.00 36.94 259 GLN A N 1
ATOM 2115 C CA . GLN A 1 259 ? -41.088 17.528 77.402 1.00 36.94 259 GLN A CA 1
ATOM 2116 C C . GLN A 1 259 ? -40.641 16.424 78.366 1.00 36.94 259 GLN A C 1
ATOM 2118 O O . GLN A 1 259 ? -40.514 15.259 77.995 1.00 36.94 259 GLN A O 1
ATOM 2123 N N . VAL A 1 260 ? -40.402 16.852 79.604 1.00 34.41 260 VAL A N 1
ATOM 2124 C CA . VAL A 1 260 ? -40.210 16.058 80.822 1.00 34.41 260 VAL A CA 1
ATOM 2125 C C . VAL A 1 260 ? -41.504 15.312 81.159 1.00 34.41 260 VAL A C 1
ATOM 2127 O O . VAL A 1 260 ? -42.568 15.928 81.135 1.00 34.41 260 VAL A O 1
ATOM 2130 N N . ILE A 1 261 ? -41.416 14.030 81.531 1.00 36.94 261 ILE A N 1
ATOM 2131 C CA . ILE A 1 261 ? -42.450 13.332 82.313 1.00 36.94 261 ILE A CA 1
ATOM 2132 C C . ILE A 1 261 ? -41.745 12.496 83.395 1.00 36.94 261 ILE A C 1
ATOM 2134 O O . ILE A 1 261 ? -40.936 11.624 83.079 1.00 36.94 261 ILE A O 1
ATOM 2138 N N . GLU A 1 262 ? -42.038 12.836 84.653 1.00 33.88 262 GLU A N 1
ATOM 2139 C CA . GLU A 1 262 ? -41.653 12.151 85.894 1.00 33.88 262 GLU A CA 1
ATOM 2140 C C . GLU A 1 262 ? -42.476 10.873 86.159 1.00 33.88 262 GLU A C 1
ATOM 2142 O O . GLU A 1 262 ? -43.498 10.607 85.530 1.00 33.88 262 GLU A O 1
ATOM 2147 N N . GLU A 1 263 ? -41.959 10.098 87.111 1.00 37.47 263 GLU A N 1
ATOM 2148 C CA . GLU A 1 263 ? -42.269 8.736 87.553 1.00 37.47 263 GLU A CA 1
ATOM 2149 C C . GLU A 1 263 ? -43.730 8.405 87.912 1.00 37.47 263 GLU A C 1
ATOM 2151 O O . GLU A 1 263 ? -44.473 9.223 88.450 1.00 37.47 263 GLU A O 1
ATOM 2156 N N . VAL A 1 264 ? -44.070 7.114 87.776 1.00 34.28 264 VAL A N 1
ATOM 2157 C CA . VAL A 1 264 ? -45.059 6.424 88.624 1.00 34.28 264 VAL A CA 1
ATOM 2158 C C . VAL A 1 264 ? -44.516 5.036 88.998 1.00 34.28 264 VAL A C 1
ATOM 2160 O O . VAL A 1 264 ? -44.238 4.217 88.123 1.00 34.28 264 VAL A O 1
ATOM 2163 N N . GLN A 1 265 ? -44.374 4.778 90.304 1.00 33.53 265 GLN A N 1
ATOM 2164 C CA . GLN A 1 265 ? -44.222 3.446 90.910 1.00 33.53 265 GLN A CA 1
ATOM 2165 C C . GLN A 1 265 ? -45.576 2.724 91.016 1.00 33.53 265 GLN A C 1
ATOM 2167 O O . GLN A 1 265 ? -46.577 3.373 91.301 1.00 33.53 265 GLN A O 1
ATOM 2172 N N . CYS A 1 266 ? -45.560 1.392 90.867 1.00 29.05 266 CYS A N 1
ATOM 2173 C CA . CYS A 1 266 ? -46.438 0.356 91.460 1.00 29.05 266 CYS A CA 1
ATOM 2174 C C . CYS A 1 266 ? -46.167 -0.945 90.673 1.00 29.05 266 CYS A C 1
ATOM 2176 O O . CYS A 1 266 ? -46.183 -0.900 89.448 1.00 29.05 266 CYS A O 1
ATOM 2178 N N . THR A 1 267 ? -45.895 -2.128 91.217 1.00 37.38 267 THR A N 1
ATOM 2179 C CA . THR A 1 267 ? -45.859 -2.731 92.564 1.00 37.38 267 THR A CA 1
ATOM 2180 C C . THR A 1 267 ? -44.958 -3.957 92.476 1.00 37.38 267 THR A C 1
ATOM 2182 O O . THR A 1 267 ? -45.007 -4.598 91.400 1.00 37.38 267 THR A O 1
#

Sequence (267 aa):
NYEPHIPRHSAPLNEEKPSIKGSLTPSLGENPIGAKDIPKLEEWPTFSGEGEYNHIEFIRTTYMLQEDFHIPDEIIVGNLCSLFPRTAKKWYYKMRLDHGKHDWHWWKSEIITKWAINSWRFKMANAFESVIFNSENDKPLTWFLKHKKRLSALHPDMSDSMINMRILRKCGGELEHAIKCICVEPCSTEDYINSMEDIITRTRICKTWVRVPMESKMVSKTSKEDKRPEIPVLKCHKCGITSHLSNTCTKKTKINEAQVIEEVQCT

Foldseek 3Di:
DDDDDDDDDDDDDDDDDDDDDDDDDDDPDDDPQPPVLQDDLVPQAAFALDDLTQLPVNLVSLVVSCVVRVDAQCVVLVSQCVSYPHPSNVVNVVCCVVPNDDGPVVVSVVSCVPRVDPVSLVVLVVVLVPAADALVPDQLVVQLVVQLSSVCSNCVPDDPVVSSLSSLVSPDDPLSVQLCVQQDPPGHSVSSSVSSVCCSVVHCRRPDPPPPPPPPPDDDDDDDDDDDPDDDQDAAPQPRHSPDHVVPDPDDHDDDDDDDDDDDDDD

Radius of gyration: 42.49 Å; chains: 1; bounding box: 125×50×158 Å

Secondary structure (DSSP, 8-state):
----------------------------------TTSSPPGGGS-----SSS--HHHHHHHHHHHHHHTT--HHHHHHHHHHH--HHHHHHHHHHHHHH----HHHHHHHHHHHHS-HHHHHHHHHHHHT----TTT--HHHHHHHHHHHHHHH-TTS-HHHHHHHHHTTT-HHHHHHHHHH-PSS--HHHHHHHHHHHHHH-STT---------------------PPPP--PPPTTT--TTS-TTS--SPPP---PPP-------